Protein AF-A0A841EIT2-F1 (afdb_monomer)

Structure (mmCIF, N/CA/C/O backbone):
data_AF-A0A841EIT2-F1
#
_entry.id   AF-A0A841EIT2-F1
#
loop_
_atom_site.group_PDB
_atom_site.id
_atom_site.type_symbol
_atom_site.label_atom_id
_atom_site.label_alt_id
_atom_site.label_comp_id
_atom_site.label_asym_id
_atom_site.label_entity_id
_atom_site.label_seq_id
_atom_site.pdbx_PDB_ins_code
_atom_site.Cartn_x
_atom_site.Cartn_y
_atom_site.Cartn_z
_atom_site.occupancy
_atom_site.B_iso_or_equiv
_atom_site.auth_seq_id
_atom_site.auth_comp_id
_atom_site.auth_asym_id
_atom_site.auth_atom_id
_atom_site.pdbx_PDB_model_num
ATOM 1 N N . MET A 1 1 ? -93.628 1.807 43.477 1.00 45.00 1 MET A N 1
ATOM 2 C CA . MET A 1 1 ? -92.897 0.731 42.765 1.00 45.00 1 MET A CA 1
ATOM 3 C C . MET A 1 1 ? -91.470 0.674 43.310 1.00 45.00 1 MET A C 1
ATOM 5 O O . MET A 1 1 ? -90.953 1.704 43.714 1.00 45.00 1 MET A O 1
ATOM 9 N N . LYS A 1 2 ? -90.939 -0.543 43.474 1.00 36.62 2 LYS A N 1
ATOM 10 C CA . LYS A 1 2 ? -89.763 -0.961 44.276 1.00 36.62 2 LYS A CA 1
ATOM 11 C C . LYS A 1 2 ? -88.424 -0.472 43.663 1.00 36.62 2 LYS A C 1
ATOM 13 O O . LYS A 1 2 ? -88.361 -0.397 42.447 1.00 36.62 2 LYS A O 1
ATOM 18 N N . ARG A 1 3 ? -87.472 0.033 44.483 1.00 39.75 3 ARG A N 1
ATOM 19 C CA . ARG A 1 3 ? -86.131 -0.533 44.874 1.00 39.75 3 ARG A CA 1
ATOM 20 C C . ARG A 1 3 ? -85.184 -0.858 43.692 1.00 39.75 3 ARG A C 1
ATOM 22 O O . ARG A 1 3 ? -85.678 -1.362 42.705 1.00 39.75 3 ARG A O 1
ATOM 29 N N . LEU A 1 4 ? -83.847 -0.778 43.694 1.00 43.53 4 LEU A N 1
ATOM 30 C CA . LEU A 1 4 ? -82.713 -0.337 44.532 1.00 43.53 4 LEU A CA 1
ATOM 31 C C . LEU A 1 4 ? -81.458 -0.529 43.614 1.00 43.53 4 LEU A C 1
ATOM 33 O O . LEU A 1 4 ? -81.442 -1.488 42.854 1.00 43.53 4 LEU A O 1
ATOM 37 N N . ILE A 1 5 ? -80.456 0.357 43.711 1.00 49.50 5 ILE A N 1
ATOM 38 C CA . ILE A 1 5 ? -78.975 0.174 43.706 1.00 49.50 5 ILE A CA 1
ATOM 39 C C . ILE A 1 5 ? -78.314 -1.022 42.948 1.00 49.50 5 ILE A C 1
ATOM 41 O O . ILE A 1 5 ? -78.642 -2.169 43.227 1.00 49.50 5 ILE A O 1
ATOM 45 N N . LEU A 1 6 ? -77.259 -0.763 42.141 1.00 43.44 6 LEU A N 1
ATOM 46 C CA . LEU A 1 6 ? -75.819 -1.094 42.388 1.00 43.44 6 LEU A CA 1
ATOM 47 C C . LEU A 1 6 ? -74.981 -1.288 41.098 1.00 43.44 6 LEU A C 1
ATOM 49 O O . LEU A 1 6 ? -75.428 -1.841 40.102 1.00 43.44 6 LEU A O 1
ATOM 53 N N . SER A 1 7 ? -73.744 -0.796 41.192 1.00 45.53 7 SER A N 1
ATOM 54 C CA . SER A 1 7 ? -72.603 -0.743 40.271 1.00 45.53 7 SER A CA 1
ATOM 55 C C . SER A 1 7 ? -72.314 -1.953 39.378 1.00 45.53 7 SER A C 1
ATOM 57 O O . SER A 1 7 ? -72.436 -3.095 39.809 1.00 45.53 7 SER A O 1
ATOM 59 N N . SER A 1 8 ? -71.689 -1.688 38.224 1.00 52.59 8 SER A N 1
ATOM 60 C CA . SER A 1 8 ? -70.488 -2.416 37.777 1.00 52.59 8 SER A CA 1
ATOM 61 C C . SER A 1 8 ? -69.673 -1.588 36.781 1.00 52.59 8 SER A C 1
ATOM 63 O O . SER A 1 8 ? -70.159 -1.147 35.745 1.00 52.59 8 SER A O 1
ATOM 65 N N . VAL A 1 9 ? -68.416 -1.370 37.157 1.00 48.62 9 VAL A N 1
ATOM 66 C CA . VAL A 1 9 ? -67.318 -0.851 36.343 1.00 48.62 9 VAL A CA 1
ATOM 67 C C . VAL A 1 9 ? -66.928 -1.914 35.316 1.00 48.62 9 VAL A C 1
ATOM 69 O O . VAL A 1 9 ? -66.753 -3.070 35.694 1.00 48.62 9 VAL A O 1
ATOM 72 N N . PHE A 1 10 ? -66.696 -1.532 34.059 1.00 48.50 10 PHE A N 1
ATOM 73 C CA . PHE A 1 10 ? -65.762 -2.271 33.209 1.00 48.50 10 PHE A CA 1
ATOM 74 C C . PHE A 1 10 ? -64.943 -1.302 32.351 1.00 48.50 10 PHE A C 1
ATOM 76 O O . PHE A 1 10 ? -65.456 -0.635 31.455 1.00 48.50 10 PHE A O 1
ATOM 83 N N . LEU A 1 11 ? -63.657 -1.215 32.700 1.00 50.78 11 LEU A N 1
ATOM 84 C CA . LEU A 1 11 ? -62.564 -0.719 31.872 1.00 50.78 11 LEU A CA 1
ATOM 85 C C . LEU A 1 11 ? -62.593 -1.424 30.511 1.00 50.78 11 LEU A C 1
ATOM 87 O O . LEU A 1 11 ? -62.508 -2.649 30.486 1.00 50.78 11 LEU A O 1
ATOM 91 N N . ILE A 1 12 ? -62.548 -0.678 29.405 1.00 53.94 12 ILE A N 1
ATOM 92 C CA . ILE A 1 12 ? -61.805 -1.132 28.225 1.00 53.94 12 ILE A CA 1
ATOM 93 C C . ILE A 1 12 ? -60.900 0.003 27.755 1.00 53.94 12 ILE A C 1
ATOM 95 O O . ILE A 1 12 ? -61.285 1.156 27.587 1.00 53.94 12 ILE A O 1
ATOM 99 N N . THR A 1 13 ? -59.648 -0.401 27.673 1.00 55.84 13 THR A N 1
ATOM 100 C CA . THR A 1 13 ? -58.387 0.301 27.560 1.00 55.84 13 THR A CA 1
ATOM 101 C C . THR A 1 13 ? -58.117 0.916 26.192 1.00 55.84 13 THR A C 1
ATOM 103 O O . THR A 1 13 ? -58.537 0.398 25.163 1.00 55.84 13 THR A O 1
ATOM 106 N N . LEU A 1 14 ? -57.322 1.988 26.251 1.00 54.03 14 LEU A N 1
ATOM 107 C CA . LEU A 1 14 ? -56.384 2.516 25.259 1.00 54.03 14 LEU A CA 1
ATOM 108 C C . LEU A 1 14 ? -56.249 1.724 23.946 1.00 54.03 14 LEU A C 1
ATOM 110 O O . LEU A 1 14 ? -55.688 0.633 23.914 1.00 54.03 14 LEU A O 1
ATOM 114 N N . GLY A 1 15 ? -56.595 2.396 22.851 1.00 48.25 15 GLY A N 1
ATOM 115 C CA . GLY A 1 15 ? -56.061 2.140 21.518 1.00 48.25 15 GLY A CA 1
ATOM 116 C C . GLY A 1 15 ? -55.403 3.404 20.974 1.00 48.25 15 GLY A C 1
ATOM 117 O O . GLY A 1 15 ? -55.817 3.916 19.940 1.00 48.25 15 GLY A O 1
ATOM 118 N N . VAL A 1 16 ? -54.403 3.948 21.681 1.00 54.53 16 VAL A N 1
ATOM 119 C CA . VAL A 1 16 ? -53.391 4.754 20.988 1.00 54.53 16 VAL A CA 1
ATOM 120 C C . VAL A 1 16 ? -52.739 3.800 20.003 1.00 54.53 16 VAL A C 1
ATOM 122 O O . VAL A 1 16 ? -52.070 2.852 20.410 1.00 54.53 16 VAL A O 1
ATOM 125 N N . LEU A 1 17 ? -53.013 4.004 18.715 1.00 51.12 17 LEU A N 1
ATOM 126 C CA . LEU A 1 17 ? -52.221 3.439 17.636 1.00 51.12 17 LEU A CA 1
ATOM 127 C C . LEU A 1 17 ? -50.775 3.800 17.946 1.00 51.12 17 LEU A C 1
ATOM 129 O O . LEU A 1 17 ? -50.338 4.937 17.766 1.00 51.12 17 LEU A O 1
ATOM 133 N N . ALA A 1 18 ? -50.072 2.819 18.503 1.00 46.03 18 ALA A N 1
ATOM 134 C CA . ALA A 1 18 ? -48.642 2.808 18.584 1.00 46.03 18 ALA A CA 1
ATOM 135 C C . ALA A 1 18 ? -48.163 3.010 17.149 1.00 46.03 18 ALA A C 1
ATOM 137 O O . ALA A 1 18 ? -48.199 2.092 16.331 1.00 46.03 18 ALA A O 1
ATOM 138 N N . CYS A 1 19 ? -47.712 4.225 16.837 1.00 40.69 19 CYS A N 1
ATOM 139 C CA . CYS A 1 19 ? -46.594 4.348 15.930 1.00 40.69 19 CYS A CA 1
ATOM 140 C C . CYS A 1 19 ? -45.531 3.445 16.542 1.00 40.69 19 CYS A C 1
ATOM 142 O O . CYS A 1 19 ? -44.893 3.816 17.529 1.00 40.69 19 CYS A O 1
ATOM 144 N N . SER A 1 20 ? -45.378 2.241 15.995 1.00 48.66 20 SER A N 1
ATOM 145 C CA . SER A 1 20 ? -44.111 1.553 16.082 1.00 48.66 20 SER A CA 1
ATOM 146 C C . SER A 1 20 ? -43.117 2.550 15.504 1.00 48.66 20 SER A C 1
ATOM 148 O O . SER A 1 20 ? -42.995 2.701 14.286 1.00 48.66 20 SER A O 1
ATOM 150 N N . ARG A 1 21 ? -42.448 3.301 16.384 1.00 44.91 21 ARG A N 1
ATOM 151 C CA . ARG A 1 21 ? -41.095 3.735 16.102 1.00 44.91 21 ARG A CA 1
ATOM 152 C C . ARG A 1 21 ? -40.362 2.428 15.871 1.00 44.91 21 ARG A C 1
ATOM 154 O O . ARG A 1 21 ? -39.890 1.795 16.805 1.00 44.91 21 ARG A O 1
ATOM 161 N N . ASN A 1 22 ? -40.339 2.001 14.614 1.00 42.19 22 ASN A N 1
ATOM 162 C CA . ASN A 1 22 ? -39.180 1.308 14.118 1.00 42.19 22 ASN A CA 1
ATOM 163 C C . ASN A 1 22 ? -38.074 2.335 14.319 1.00 42.19 22 ASN A C 1
ATOM 165 O O . ASN A 1 22 ? -37.906 3.254 13.516 1.00 42.19 22 ASN A O 1
ATOM 169 N N . GLU A 1 23 ? -37.428 2.260 15.480 1.00 49.12 23 GLU A N 1
ATOM 170 C CA . GLU A 1 23 ? -36.076 2.744 15.633 1.00 49.12 23 GLU A CA 1
ATOM 171 C C . GLU A 1 23 ? -35.293 1.990 14.571 1.00 49.12 23 GLU A C 1
ATOM 173 O O . GLU A 1 23 ? -34.904 0.835 14.718 1.00 49.12 23 GLU A O 1
ATOM 178 N N . VAL A 1 24 ? -35.181 2.636 13.414 1.00 44.50 24 VAL A N 1
ATOM 179 C CA . VAL A 1 24 ? -34.148 2.345 12.443 1.00 44.50 24 VAL A CA 1
ATOM 180 C C . VAL A 1 24 ? -32.861 2.729 13.156 1.00 44.50 24 VAL A C 1
ATOM 182 O O . VAL A 1 24 ? -32.382 3.859 13.066 1.00 44.50 24 VAL A O 1
ATOM 185 N N . GLU A 1 25 ? -32.355 1.795 13.955 1.00 46.09 25 GLU A N 1
ATOM 186 C CA . GLU A 1 25 ? -31.013 1.862 14.488 1.00 46.09 25 GLU A CA 1
ATOM 187 C C . GLU A 1 25 ? -30.036 1.797 13.309 1.00 46.09 25 GLU A C 1
ATOM 189 O O . GLU A 1 25 ? -29.833 0.776 12.657 1.00 46.09 25 GLU A O 1
ATOM 194 N N . VAL A 1 26 ? -29.432 2.963 13.077 1.00 46.47 26 VAL A N 1
ATOM 195 C CA . V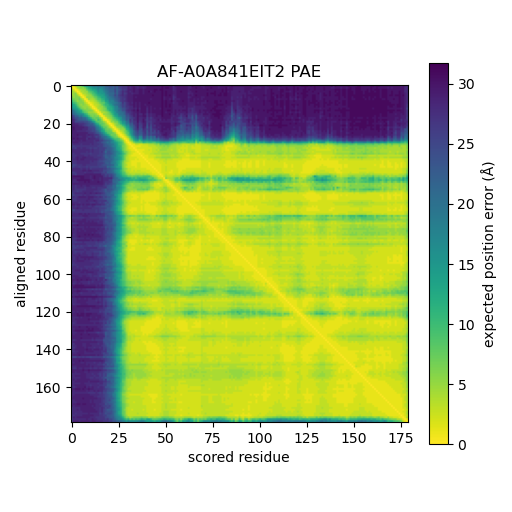AL A 1 26 ? -28.071 3.162 12.575 1.00 46.47 26 VAL A CA 1
ATOM 196 C C . VAL A 1 26 ? -27.826 2.811 11.102 1.00 46.47 26 VAL A C 1
ATOM 198 O O . VAL A 1 26 ? -27.003 1.974 10.745 1.00 46.47 26 VAL A O 1
ATOM 201 N N . LEU A 1 27 ? -28.412 3.619 10.219 1.00 43.81 27 LEU A N 1
ATOM 202 C CA . LEU A 1 27 ? -27.765 4.020 8.964 1.00 43.81 27 LEU A CA 1
ATOM 203 C C . LEU A 1 27 ? -27.274 5.464 9.106 1.00 43.81 27 LEU A C 1
ATOM 205 O O . LEU A 1 27 ? -27.852 6.367 8.521 1.00 43.81 27 LEU A O 1
ATOM 209 N N . ASN A 1 28 ? -26.268 5.700 9.953 1.00 51.19 28 ASN A N 1
ATOM 210 C CA . ASN A 1 28 ? -25.484 6.943 9.962 1.00 51.19 28 ASN A CA 1
ATOM 211 C C . ASN A 1 28 ? -24.244 6.781 10.845 1.00 51.19 28 ASN A C 1
ATOM 213 O O . ASN A 1 28 ? -24.233 7.151 12.014 1.00 51.19 28 ASN A O 1
ATOM 217 N N . SER A 1 29 ? -23.197 6.194 10.273 1.00 46.75 29 SER A N 1
ATOM 218 C CA . SER A 1 29 ? -21.814 6.347 10.723 1.00 46.75 29 SER A CA 1
ATOM 219 C C . SER A 1 29 ? -20.941 5.650 9.689 1.00 46.75 29 SER A C 1
ATOM 221 O O . SER A 1 29 ? -20.732 4.438 9.739 1.00 46.75 29 SER A O 1
ATOM 223 N N . SER A 1 30 ? -20.446 6.398 8.704 1.00 64.94 30 SER A N 1
ATOM 224 C CA . SER A 1 30 ? -19.230 5.995 8.005 1.00 64.94 30 SER A CA 1
ATOM 225 C C . SER A 1 30 ? -18.166 5.899 9.096 1.00 64.94 30 SER A C 1
ATOM 227 O O . SER A 1 30 ? -17.665 6.928 9.542 1.00 64.94 30 SER A O 1
ATOM 229 N N . GLN A 1 31 ? -17.937 4.693 9.627 1.00 84.62 31 GLN A N 1
ATOM 230 C CA . GLN A 1 31 ? -17.113 4.481 10.815 1.00 84.62 31 GLN A CA 1
ATOM 231 C C . GLN A 1 31 ? -15.736 5.092 10.550 1.00 84.62 31 GLN A C 1
ATOM 233 O O . GLN A 1 31 ? -14.956 4.565 9.751 1.00 84.62 31 GLN A O 1
ATOM 238 N N . LYS A 1 32 ? -15.491 6.261 11.148 1.00 89.75 32 LYS A N 1
ATOM 239 C CA . LYS A 1 32 ? -14.250 7.005 10.971 1.00 89.75 32 LYS A CA 1
ATOM 240 C C . LYS A 1 32 ? -13.161 6.315 11.778 1.00 89.75 32 LYS A C 1
ATOM 242 O O . LYS A 1 32 ? -13.405 5.866 12.896 1.00 89.75 32 LYS A O 1
ATOM 247 N N . VAL A 1 33 ? -11.965 6.252 11.215 1.00 93.62 33 VAL A N 1
ATOM 248 C CA . VAL A 1 33 ? -10.789 5.673 11.859 1.00 93.62 33 VAL A CA 1
ATOM 249 C C . VAL A 1 33 ? -9.604 6.631 11.749 1.00 93.62 33 VAL A C 1
ATOM 251 O O . VAL A 1 33 ? -9.504 7.413 10.798 1.00 93.62 33 VAL A O 1
ATOM 254 N N . SER A 1 34 ? -8.711 6.569 12.732 1.00 93.06 34 SER A N 1
ATOM 255 C CA . SER A 1 34 ? -7.393 7.201 12.703 1.00 93.06 34 SER A CA 1
ATOM 256 C C . SER A 1 34 ? -6.337 6.124 12.917 1.00 93.06 34 SER A C 1
ATOM 258 O O . SER A 1 34 ? -6.502 5.267 13.783 1.00 93.06 34 SER A O 1
ATOM 260 N N . ALA A 1 35 ? -5.241 6.168 12.160 1.00 93.31 35 ALA A N 1
ATOM 261 C CA . ALA A 1 35 ? -4.129 5.239 12.358 1.00 93.31 35 ALA A CA 1
ATOM 262 C C . ALA A 1 35 ? -3.462 5.376 13.744 1.00 93.31 35 ALA A C 1
ATOM 264 O O . ALA A 1 35 ? -2.795 4.445 14.186 1.00 93.31 35 ALA A O 1
ATOM 265 N N . GLU A 1 36 ? -3.658 6.494 14.453 1.00 92.00 36 GLU A N 1
ATOM 266 C CA . GLU A 1 36 ? -3.105 6.709 15.803 1.00 92.00 36 GLU A CA 1
ATOM 267 C C . GLU A 1 36 ? -3.717 5.768 16.843 1.00 92.00 36 GLU A C 1
ATOM 269 O O . GLU A 1 36 ? -3.077 5.432 17.836 1.00 92.00 36 GLU A O 1
ATOM 274 N N . THR A 1 37 ? -4.954 5.322 16.616 1.00 93.81 37 THR A N 1
ATOM 275 C CA . THR A 1 37 ? -5.693 4.472 17.556 1.00 93.81 37 THR A CA 1
ATOM 276 C C . THR A 1 37 ? -5.515 2.982 17.267 1.00 93.81 37 THR A C 1
ATOM 278 O O . THR A 1 37 ? -6.214 2.162 17.857 1.00 93.81 37 THR A O 1
ATOM 281 N N . LEU A 1 38 ? -4.646 2.616 16.319 1.00 96.06 38 LEU A N 1
ATOM 282 C CA . LEU A 1 38 ? -4.494 1.250 15.824 1.00 96.06 38 LEU A CA 1
ATOM 283 C C . LEU A 1 38 ? -3.085 0.711 16.079 1.00 96.06 38 LEU A C 1
ATOM 285 O O . LEU A 1 38 ? -2.078 1.378 15.850 1.00 96.06 38 LEU A O 1
ATOM 289 N N . GLU A 1 39 ? 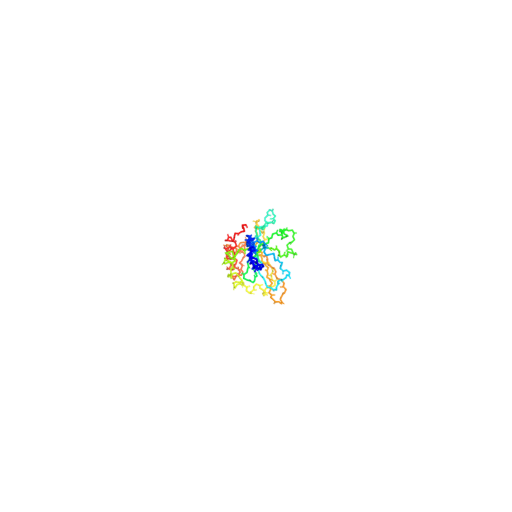-3.017 -0.552 16.494 1.00 96.19 39 GLU A N 1
ATOM 290 C CA . GLU A 1 39 ? -1.746 -1.240 16.746 1.00 96.19 39 GLU A CA 1
ATOM 291 C C . GLU A 1 39 ? -1.242 -2.057 15.553 1.00 96.19 39 GLU A C 1
ATOM 293 O O . GLU A 1 39 ? -0.072 -2.426 15.539 1.00 96.19 39 GLU A O 1
ATOM 298 N N . ASP A 1 40 ? -2.094 -2.347 14.568 1.00 97.00 40 ASP A N 1
ATOM 299 C CA . ASP A 1 40 ? -1.739 -3.111 13.371 1.00 97.00 40 ASP A CA 1
ATOM 300 C C . ASP A 1 40 ? -2.532 -2.611 12.162 1.00 97.00 40 ASP A C 1
ATOM 302 O O . ASP A 1 40 ? -3.759 -2.570 12.210 1.00 97.00 40 ASP A O 1
ATOM 306 N N . TYR A 1 41 ? -1.860 -2.216 11.085 1.00 97.75 41 TYR A N 1
ATOM 307 C CA . TYR A 1 41 ? -2.523 -1.826 9.838 1.00 97.75 41 TYR A CA 1
ATOM 308 C C . TYR A 1 41 ? -1.556 -1.830 8.657 1.00 97.75 41 TYR A C 1
ATOM 310 O O . TYR A 1 41 ? -0.335 -1.789 8.834 1.00 97.75 41 TYR A O 1
ATOM 318 N N . LEU A 1 42 ? -2.103 -1.858 7.445 1.00 97.81 42 LEU A N 1
ATOM 319 C CA . LEU A 1 42 ? -1.371 -1.613 6.205 1.00 97.81 42 LEU A CA 1
ATOM 320 C C . LEU A 1 42 ? -2.077 -0.517 5.415 1.00 97.81 42 LEU A C 1
ATOM 322 O O . LEU A 1 42 ? -3.237 -0.673 5.045 1.00 97.81 42 LEU A O 1
ATOM 326 N N . VAL A 1 43 ? -1.364 0.565 5.140 1.00 97.62 43 VAL A N 1
ATOM 327 C CA . VAL A 1 43 ? -1.771 1.635 4.236 1.00 97.62 43 VAL A CA 1
ATOM 328 C C . VAL A 1 43 ? -1.092 1.432 2.888 1.00 97.62 43 VAL A C 1
ATOM 330 O O . VAL A 1 43 ? 0.098 1.115 2.836 1.00 97.62 43 VAL A O 1
ATOM 333 N N . PHE A 1 44 ? -1.835 1.637 1.803 1.00 97.69 44 PHE A N 1
ATOM 334 C CA . PHE A 1 44 ? -1.301 1.587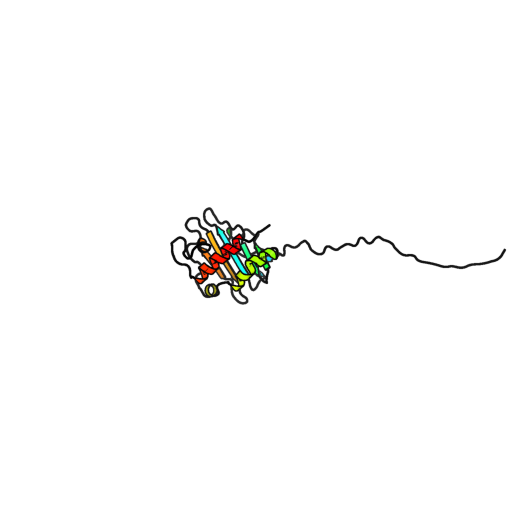 0.448 1.00 97.69 44 PHE A CA 1
ATOM 335 C C . PHE A 1 44 ? -1.990 2.579 -0.492 1.00 97.69 44 PHE A C 1
ATOM 337 O O . PHE A 1 44 ? -3.176 2.889 -0.346 1.00 97.69 44 PHE A O 1
ATOM 344 N N . SE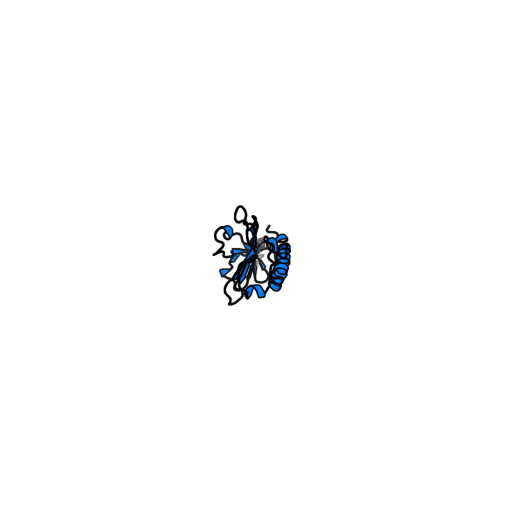R A 1 45 ? -1.241 3.078 -1.475 1.00 96.06 45 SER A N 1
ATOM 345 C CA . SER A 1 45 ? -1.762 3.966 -2.513 1.00 96.06 45 SER A CA 1
ATOM 346 C C . SER A 1 45 ? -0.875 4.001 -3.752 1.00 96.06 45 SER A C 1
ATOM 348 O O . SER A 1 45 ? 0.339 3.847 -3.642 1.00 96.06 45 SER A O 1
ATOM 350 N N . HIS A 1 46 ? -1.473 4.282 -4.909 1.00 95.25 46 HIS A N 1
ATOM 351 C CA . HIS A 1 46 ? -0.756 4.870 -6.034 1.00 95.25 46 HIS A CA 1
ATOM 352 C C . HIS A 1 46 ? -0.850 6.400 -5.949 1.00 95.25 46 HIS A C 1
ATOM 354 O O . HIS A 1 46 ? -1.945 6.971 -5.946 1.00 95.25 46 HIS A O 1
ATOM 360 N N . VAL A 1 47 ? 0.304 7.060 -5.896 1.00 94.19 47 VAL A N 1
ATOM 361 C CA . VAL A 1 47 ? 0.419 8.519 -5.847 1.00 94.19 47 VAL A CA 1
ATOM 362 C C . VAL A 1 47 ? 1.185 9.000 -7.071 1.00 94.19 47 VAL A C 1
ATOM 364 O O . VAL A 1 47 ? 2.374 8.738 -7.181 1.00 94.19 47 VAL A O 1
ATOM 367 N N . GLY A 1 48 ? 0.532 9.731 -7.970 1.00 91.88 48 GLY A N 1
ATOM 368 C CA . GLY A 1 48 ? 1.202 10.418 -9.076 1.00 91.88 48 GLY A CA 1
ATOM 369 C C . GLY A 1 48 ? 1.990 11.627 -8.573 1.00 91.88 48 GLY A C 1
ATOM 370 O O . GLY A 1 48 ? 1.496 12.346 -7.700 1.00 91.88 48 GLY A O 1
ATOM 371 N N . LEU A 1 49 ? 3.194 11.854 -9.107 1.00 86.25 49 LEU A N 1
ATOM 372 C CA . LEU A 1 49 ? 4.087 12.929 -8.659 1.00 86.25 49 LEU A CA 1
ATOM 373 C C . LEU A 1 49 ? 4.521 13.912 -9.756 1.00 86.25 49 LEU A C 1
ATOM 375 O O . LEU A 1 49 ? 5.066 14.945 -9.386 1.00 86.25 49 LEU A O 1
ATOM 379 N N . GLY A 1 50 ? 4.252 13.654 -11.044 1.00 81.06 50 GLY A N 1
ATOM 380 C CA . GLY A 1 50 ? 4.678 14.505 -12.172 1.00 81.06 50 GLY A CA 1
ATOM 381 C C . GLY A 1 50 ? 4.352 16.003 -12.029 1.00 81.06 50 GLY A C 1
ATOM 382 O O . GLY A 1 50 ? 5.124 16.772 -11.466 1.00 81.06 50 GLY A O 1
ATOM 383 N N . TRP A 1 51 ? 3.188 16.462 -12.504 1.00 77.44 51 TRP A N 1
ATOM 384 C CA . TRP A 1 51 ? 2.772 17.879 -12.386 1.00 77.44 51 TRP A CA 1
ATOM 385 C C . TRP A 1 51 ? 2.216 18.234 -10.992 1.00 77.44 51 TRP A C 1
ATOM 387 O O . TRP A 1 51 ? 1.244 18.982 -10.855 1.00 77.44 51 TRP A O 1
ATOM 397 N N . GLY A 1 52 ? 2.806 17.653 -9.948 1.00 83.19 52 GLY A N 1
ATOM 398 C CA . GLY A 1 52 ? 2.368 17.752 -8.562 1.00 83.19 52 GLY A CA 1
ATOM 399 C C . GLY A 1 52 ? 1.819 16.439 -8.009 1.00 83.19 52 GLY A C 1
ATOM 400 O O . GLY A 1 52 ? 1.552 15.481 -8.734 1.00 83.19 52 GLY A O 1
ATOM 401 N N . CYS A 1 53 ? 1.634 16.411 -6.691 1.00 87.25 53 CYS A N 1
ATOM 402 C CA . CYS A 1 53 ? 1.165 15.225 -5.988 1.00 87.25 53 CYS A CA 1
ATOM 403 C C . CYS A 1 53 ? -0.340 15.006 -6.194 1.00 87.25 53 CYS A C 1
ATOM 405 O O . CYS A 1 53 ? -1.158 15.889 -5.917 1.00 87.25 53 CYS A O 1
ATOM 407 N N . ARG A 1 54 ? -0.706 13.809 -6.662 1.00 88.25 54 ARG A N 1
ATOM 408 C CA . ARG A 1 54 ? -2.090 13.367 -6.862 1.00 88.25 54 ARG A CA 1
ATOM 409 C C . ARG A 1 54 ? -2.262 11.939 -6.365 1.00 88.25 54 ARG A C 1
ATOM 411 O O . ARG A 1 54 ? -1.724 11.008 -6.952 1.00 88.25 54 ARG A O 1
ATOM 418 N N . ALA A 1 55 ? -3.064 11.758 -5.325 1.00 86.06 55 ALA A N 1
ATOM 419 C CA . ALA A 1 55 ? -3.488 10.444 -4.860 1.00 86.06 55 ALA A CA 1
ATOM 420 C C . ALA A 1 55 ? -5.005 10.336 -5.040 1.00 86.06 55 ALA A C 1
ATOM 422 O O . ALA A 1 55 ? -5.746 11.018 -4.338 1.00 86.06 55 ALA A O 1
ATOM 423 N N . SER A 1 56 ? -5.470 9.508 -5.981 1.00 82.56 56 SER A N 1
ATOM 424 C CA . SER A 1 56 ? -6.914 9.341 -6.224 1.00 82.56 56 SER A CA 1
ATOM 425 C C . SER A 1 56 ? -7.635 8.776 -5.000 1.00 82.56 56 SER A C 1
ATOM 427 O O . SER A 1 56 ? -8.765 9.154 -4.712 1.00 82.56 56 SER A O 1
ATOM 429 N N . ALA A 1 57 ? -6.966 7.878 -4.278 1.00 91.00 57 ALA A N 1
ATOM 430 C CA . ALA A 1 57 ? -7.385 7.373 -2.981 1.00 91.00 57 ALA A CA 1
ATOM 431 C C . ALA A 1 57 ? -6.181 6.763 -2.260 1.00 91.00 57 ALA A C 1
ATOM 433 O O . ALA A 1 57 ? -5.336 6.134 -2.902 1.00 91.00 57 ALA A O 1
ATOM 434 N N . ILE A 1 58 ? -6.128 6.913 -0.936 1.00 96.31 58 ILE A N 1
ATOM 435 C CA . ILE A 1 58 ? -5.219 6.171 -0.058 1.00 96.31 58 ILE A CA 1
ATOM 436 C C . ILE A 1 58 ? -6.073 5.227 0.778 1.00 96.31 58 ILE A C 1
ATOM 438 O O . ILE A 1 58 ? -7.091 5.646 1.331 1.00 96.31 58 ILE A O 1
ATOM 442 N N . TYR A 1 59 ? -5.674 3.962 0.861 1.00 97.81 59 TYR A N 1
ATOM 443 C CA . TYR A 1 59 ? -6.444 2.933 1.547 1.00 97.81 59 TYR A CA 1
ATOM 444 C C . TYR A 1 59 ? -5.707 2.390 2.757 1.00 97.81 59 TYR A C 1
ATOM 446 O O . TYR A 1 59 ? -4.483 2.306 2.741 1.00 97.81 59 TYR A O 1
ATOM 454 N N . MET A 1 60 ? -6.456 1.960 3.771 1.00 98.00 60 MET A N 1
ATOM 455 C CA . MET A 1 60 ? -5.926 1.247 4.931 1.00 98.00 60 MET A CA 1
ATOM 456 C C . MET A 1 60 ? -6.691 -0.052 5.161 1.00 98.00 60 MET A C 1
ATOM 458 O O . MET A 1 60 ? -7.921 -0.060 5.133 1.00 98.00 60 MET A O 1
ATOM 462 N N . ILE A 1 61 ? -5.969 -1.135 5.442 1.00 98.19 61 ILE A N 1
ATOM 463 C CA . ILE A 1 61 ? -6.523 -2.399 5.925 1.00 98.19 61 ILE A CA 1
ATOM 464 C C . ILE A 1 61 ? -6.209 -2.523 7.412 1.00 98.19 61 ILE A C 1
ATOM 466 O O . ILE A 1 61 ? -5.051 -2.421 7.820 1.00 98.19 61 ILE A O 1
ATOM 470 N N . ASN A 1 62 ? -7.239 -2.767 8.213 1.00 97.56 62 ASN A N 1
ATOM 471 C CA . ASN A 1 62 ? -7.120 -3.083 9.632 1.00 97.56 62 ASN A CA 1
ATOM 472 C C . ASN A 1 62 ? -8.313 -3.947 10.057 1.00 97.56 62 ASN A C 1
ATOM 474 O O . ASN A 1 62 ? -9.442 -3.662 9.662 1.00 97.56 62 ASN A O 1
ATOM 478 N N . ASP A 1 63 ? -8.054 -4.986 10.856 1.00 95.50 63 ASP A N 1
ATOM 479 C CA . ASP A 1 63 ? -9.082 -5.804 11.519 1.00 95.50 63 ASP A CA 1
ATOM 480 C C . ASP A 1 63 ? -10.238 -6.240 10.591 1.00 95.50 63 ASP A C 1
ATOM 482 O O . ASP A 1 63 ? -11.422 -5.990 10.845 1.00 95.50 63 ASP A O 1
ATOM 486 N N . GLY A 1 64 ? -9.879 -6.824 9.443 1.00 96.25 64 GLY A N 1
ATOM 487 C CA . GLY A 1 64 ? -10.846 -7.325 8.463 1.00 96.25 64 GLY A CA 1
ATOM 488 C C . GLY A 1 64 ? -11.681 -6.243 7.771 1.00 96.25 64 GLY A C 1
ATOM 489 O O . GLY A 1 64 ? -12.774 -6.525 7.292 1.00 96.25 64 GLY A O 1
ATOM 490 N N . LYS A 1 65 ? -11.220 -4.989 7.768 1.00 97.50 65 LYS A N 1
ATOM 491 C CA . LYS A 1 65 ? -11.933 -3.841 7.198 1.00 97.50 65 LYS A CA 1
ATOM 492 C C . LYS A 1 65 ? -11.008 -3.056 6.275 1.00 97.50 65 LYS A C 1
ATOM 494 O O . LYS A 1 65 ? -9.795 -3.018 6.478 1.00 97.50 65 LYS A O 1
ATOM 499 N N . LEU A 1 66 ? -11.606 -2.415 5.275 1.00 97.81 66 LEU A N 1
ATOM 500 C CA . LEU A 1 66 ? -10.944 -1.486 4.366 1.00 97.81 66 LEU A CA 1
ATOM 501 C C . LEU A 1 66 ? -11.467 -0.074 4.628 1.00 97.81 66 LEU A C 1
ATOM 503 O O . LEU A 1 66 ? -12.671 0.121 4.789 1.00 97.81 66 LEU A O 1
ATOM 507 N N . TYR A 1 67 ? -10.568 0.899 4.644 1.00 97.00 67 TYR A N 1
ATOM 508 C CA . TYR A 1 67 ? -10.878 2.309 4.850 1.00 97.00 67 TYR A CA 1
ATOM 509 C C . TYR A 1 67 ? -10.294 3.142 3.711 1.00 97.00 67 TYR A C 1
ATOM 511 O O . TYR A 1 67 ? -9.240 2.787 3.185 1.00 97.00 67 TYR A O 1
ATOM 519 N N . ALA A 1 68 ? -10.945 4.252 3.366 1.00 96.50 68 ALA A N 1
ATOM 520 C CA . ALA A 1 68 ? -10.440 5.242 2.415 1.00 96.50 68 ALA A CA 1
ATOM 521 C C . ALA A 1 68 ? -10.151 6.568 3.126 1.00 96.50 68 ALA A C 1
ATOM 523 O O . ALA A 1 68 ? -10.990 7.065 3.883 1.00 96.50 68 ALA A O 1
ATOM 524 N N . ASP A 1 69 ? -8.967 7.127 2.891 1.00 94.88 69 ASP A N 1
ATOM 525 C CA . ASP A 1 69 ? -8.564 8.439 3.396 1.00 94.88 69 ASP A CA 1
ATOM 526 C C . ASP A 1 69 ? -9.317 9.560 2.662 1.00 94.88 69 ASP A C 1
ATOM 528 O O . ASP A 1 69 ? -9.478 9.516 1.441 1.00 94.88 69 ASP A O 1
ATOM 532 N N . THR A 1 70 ? -9.761 10.581 3.398 1.00 81.31 70 THR A N 1
ATOM 533 C CA . THR A 1 70 ? -10.458 11.765 2.848 1.00 81.31 70 THR A CA 1
ATOM 534 C C . THR A 1 70 ? -9.797 13.085 3.227 1.00 81.31 70 THR A C 1
ATOM 536 O O . THR A 1 70 ? -10.354 14.157 2.998 1.00 81.31 70 THR A O 1
ATOM 539 N N . SER A 1 71 ? -8.640 13.032 3.878 1.00 84.69 71 SER A N 1
ATOM 540 C CA . SER A 1 71 ? -7.986 14.192 4.475 1.00 84.69 71 SER A CA 1
ATOM 541 C C . SER A 1 71 ? -7.309 15.092 3.438 1.00 84.69 71 SER A C 1
ATOM 543 O O . SER A 1 71 ? -7.148 16.292 3.666 1.00 84.69 71 SER A O 1
ATOM 545 N N . ASN A 1 72 ? -6.905 14.524 2.294 1.00 83.12 72 ASN A N 1
ATOM 546 C CA . ASN A 1 72 ? -6.036 15.168 1.303 1.00 83.12 72 ASN A CA 1
ATOM 547 C C . ASN A 1 72 ? -4.729 15.724 1.914 1.00 83.12 72 ASN A C 1
ATOM 549 O O . ASN A 1 72 ? -4.132 16.652 1.362 1.00 83.12 72 ASN A O 1
ATOM 553 N N . ILE A 1 73 ? -4.295 15.195 3.066 1.00 89.88 73 ILE A N 1
ATOM 554 C CA . ILE A 1 73 ? -3.113 15.681 3.795 1.00 89.88 73 ILE A CA 1
ATOM 555 C C . ILE A 1 73 ? -1.828 15.117 3.199 1.00 89.88 73 ILE A C 1
ATOM 557 O O . ILE A 1 73 ? -0.833 15.828 3.182 1.00 89.88 73 ILE A O 1
ATOM 561 N N . PHE A 1 74 ? -1.853 13.904 2.636 1.00 92.88 74 PHE A N 1
ATOM 562 C CA . PHE A 1 74 ? -0.654 13.256 2.092 1.00 92.88 74 PHE A CA 1
ATOM 563 C C . PHE A 1 74 ? 0.147 14.172 1.161 1.00 92.88 74 PHE A C 1
ATOM 565 O O . PHE A 1 74 ? 1.341 14.363 1.339 1.00 92.88 74 PHE A O 1
ATOM 572 N N . CYS A 1 75 ? -0.519 14.798 0.190 1.00 90.69 75 CYS A N 1
ATOM 573 C CA . CYS A 1 75 ? 0.147 15.671 -0.774 1.00 90.69 75 CYS A CA 1
ATOM 574 C C . CYS A 1 75 ? 0.566 17.039 -0.213 1.00 90.69 75 CYS A C 1
ATOM 576 O O . CYS A 1 75 ? 1.250 17.784 -0.909 1.00 90.69 75 CYS A O 1
ATOM 578 N N . LYS A 1 76 ? 0.158 17.372 1.016 1.00 91.25 76 LYS A N 1
ATOM 579 C CA . LYS A 1 76 ? 0.555 18.589 1.736 1.00 91.25 76 LYS A CA 1
ATOM 580 C C . LYS A 1 76 ? 1.719 18.321 2.685 1.00 91.25 76 LYS A C 1
ATOM 582 O O . LYS A 1 76 ? 2.600 19.161 2.800 1.00 91.25 76 LYS A O 1
ATOM 587 N N . ASP A 1 77 ? 1.711 17.160 3.335 1.00 90.50 77 ASP A N 1
ATOM 588 C CA . ASP A 1 77 ? 2.727 16.729 4.287 1.00 90.50 77 ASP A CA 1
ATOM 589 C C . ASP A 1 77 ? 2.913 15.208 4.200 1.00 90.50 77 ASP A C 1
ATOM 591 O O . ASP A 1 77 ? 2.229 14.424 4.861 1.00 90.50 77 ASP A O 1
ATOM 595 N N . GLN A 1 78 ? 3.826 14.780 3.325 1.00 87.62 78 GLN A N 1
ATOM 596 C CA . GLN A 1 78 ? 4.116 13.358 3.128 1.00 87.62 78 GLN A CA 1
ATOM 597 C C . GLN A 1 78 ? 4.921 12.758 4.283 1.00 87.62 78 GLN A C 1
ATOM 599 O O . GLN A 1 78 ? 4.915 11.541 4.460 1.00 87.62 78 GLN A O 1
ATOM 604 N N . GLU A 1 79 ? 5.684 13.579 5.006 1.00 85.69 79 GLU A N 1
ATOM 605 C CA . GLU A 1 79 ? 6.603 13.109 6.045 1.00 85.69 79 GLU A CA 1
ATOM 606 C C . GLU A 1 79 ? 5.863 12.832 7.350 1.00 85.69 79 GLU A C 1
ATOM 608 O O . GLU A 1 79 ? 6.159 11.842 8.017 1.00 85.69 79 GLU A O 1
ATOM 613 N N . GLN A 1 80 ? 4.857 13.652 7.665 1.00 88.94 80 GLN A N 1
ATOM 614 C CA . GLN A 1 80 ? 4.009 13.499 8.849 1.00 88.94 80 GLN A CA 1
ATOM 615 C C . GLN A 1 80 ? 2.632 12.918 8.516 1.00 88.94 80 GLN A C 1
ATOM 617 O O . GLN A 1 80 ? 1.695 13.029 9.306 1.00 88.94 80 GLN A O 1
ATOM 622 N N . TYR A 1 81 ? 2.482 12.302 7.341 1.00 92.94 81 TYR A N 1
ATOM 623 C CA . TYR A 1 81 ? 1.203 11.748 6.922 1.00 92.94 81 TYR A CA 1
ATOM 624 C C . TYR A 1 81 ? 0.672 10.712 7.927 1.00 92.94 81 TYR A C 1
ATOM 626 O O . TYR A 1 81 ? 1.275 9.657 8.158 1.00 92.94 81 TYR A O 1
ATOM 634 N N . GLN A 1 82 ? -0.519 11.005 8.449 1.00 92.94 82 GLN A N 1
ATOM 635 C CA . GLN A 1 82 ? -1.292 10.163 9.350 1.00 92.94 82 GLN A CA 1
ATOM 636 C C . GLN A 1 82 ? -2.614 9.800 8.669 1.00 92.94 82 GLN A C 1
ATOM 638 O O . GLN A 1 82 ? -3.412 10.681 8.342 1.00 92.94 82 GLN A O 1
ATOM 643 N N . PHE A 1 83 ? -2.869 8.504 8.475 1.00 95.69 83 PHE A N 1
ATOM 644 C CA . PHE A 1 83 ? -4.115 8.057 7.855 1.00 95.69 83 PHE A CA 1
ATOM 645 C C . PHE A 1 83 ? -5.326 8.443 8.712 1.00 95.69 83 PHE A C 1
ATOM 647 O O . PHE A 1 83 ? -5.409 8.083 9.893 1.00 95.69 83 PHE A O 1
ATOM 654 N N . SER A 1 84 ? -6.308 9.097 8.090 1.00 94.56 84 SER A N 1
ATOM 655 C CA . SER A 1 84 ? -7.642 9.262 8.663 1.00 94.56 84 SER A CA 1
ATOM 656 C C . SER A 1 84 ? -8.702 9.146 7.580 1.00 94.56 84 SER A C 1
ATOM 658 O O . SER A 1 84 ? -8.692 9.863 6.579 1.00 94.56 84 SER A O 1
ATOM 660 N N . GLY A 1 85 ? -9.643 8.235 7.796 1.00 94.12 85 GLY A N 1
ATOM 661 C CA . GLY A 1 85 ? -10.566 7.840 6.749 1.00 94.12 85 GLY A CA 1
ATOM 662 C C . GLY A 1 85 ? -11.848 7.232 7.274 1.00 94.12 85 GLY A C 1
ATOM 663 O O . GLY A 1 85 ? -12.067 7.136 8.483 1.00 94.12 85 GLY A O 1
ATOM 664 N N . PHE A 1 86 ? -12.695 6.812 6.346 1.00 94.62 86 PHE A N 1
ATOM 665 C CA . PHE A 1 86 ? -13.960 6.153 6.637 1.00 94.62 86 PHE A CA 1
ATOM 666 C C . PHE A 1 86 ? -13.955 4.719 6.122 1.00 94.62 86 PHE A C 1
ATOM 668 O O . PHE A 1 86 ? -13.289 4.392 5.138 1.00 94.62 86 PHE A O 1
ATOM 675 N N . LYS A 1 87 ? -14.701 3.854 6.806 1.00 96.00 87 LYS A N 1
ATOM 676 C CA . LYS A 1 87 ? -14.853 2.453 6.420 1.00 96.00 87 LYS A CA 1
ATOM 677 C C . LYS A 1 87 ? -15.582 2.328 5.076 1.00 96.00 87 LYS A C 1
ATOM 679 O O . LYS A 1 87 ? -16.663 2.887 4.905 1.00 96.00 87 LYS A O 1
ATOM 684 N N . LEU A 1 88 ? -15.015 1.543 4.163 1.00 95.81 88 LEU A N 1
ATOM 685 C CA . LEU A 1 88 ? -15.650 1.128 2.914 1.00 95.81 88 LEU A CA 1
ATOM 686 C C . LEU A 1 88 ? -16.551 -0.108 3.118 1.00 95.81 88 LEU A C 1
ATOM 688 O O . LEU A 1 88 ? -16.383 -0.846 4.095 1.00 95.81 88 LEU A O 1
ATOM 692 N N . PRO A 1 89 ? -17.502 -0.370 2.199 1.00 95.69 89 PRO A N 1
ATOM 693 C CA . PRO A 1 89 ? -18.321 -1.579 2.234 1.00 95.69 89 PRO A CA 1
ATOM 694 C C . PRO A 1 89 ? -17.486 -2.866 2.250 1.00 95.69 89 PRO A C 1
ATOM 696 O O . PRO A 1 89 ? -16.413 -2.928 1.648 1.00 95.69 89 PRO A O 1
ATOM 699 N N . ASP A 1 90 ? -18.010 -3.930 2.868 1.00 96.19 90 ASP A N 1
ATOM 700 C CA . ASP A 1 90 ? -17.315 -5.228 2.946 1.00 96.19 90 ASP A CA 1
ATOM 701 C C . ASP A 1 90 ? -16.953 -5.789 1.561 1.00 96.19 90 ASP A C 1
ATOM 703 O O . ASP A 1 90 ? -15.884 -6.365 1.379 1.00 96.19 90 ASP A O 1
ATOM 707 N N . SER A 1 91 ? -17.779 -5.525 0.544 1.00 96.69 91 SER A N 1
ATOM 708 C CA . SER A 1 91 ? -17.498 -5.911 -0.843 1.00 96.69 91 SER A CA 1
ATOM 709 C C . SER A 1 91 ? -16.176 -5.354 -1.380 1.00 96.69 91 SER A C 1
ATOM 711 O O . SER A 1 91 ? -15.557 -5.979 -2.237 1.00 96.69 91 SER A O 1
ATOM 713 N N . GLU A 1 92 ? -15.733 -4.191 -0.894 1.00 97.12 92 GLU A N 1
ATOM 714 C CA . GLU A 1 92 ? -14.428 -3.622 -1.239 1.00 97.12 92 GLU A CA 1
ATOM 715 C C . GLU A 1 92 ? -13.307 -4.279 -0.424 1.00 97.12 92 GLU A C 1
ATOM 717 O O . GLU A 1 92 ? -12.248 -4.583 -0.974 1.00 97.12 92 GLU A O 1
ATOM 722 N N . TYR A 1 93 ? -13.556 -4.607 0.850 1.00 97.44 93 TYR A N 1
ATOM 723 C CA . TYR A 1 93 ? -12.617 -5.392 1.656 1.00 97.44 93 TYR A CA 1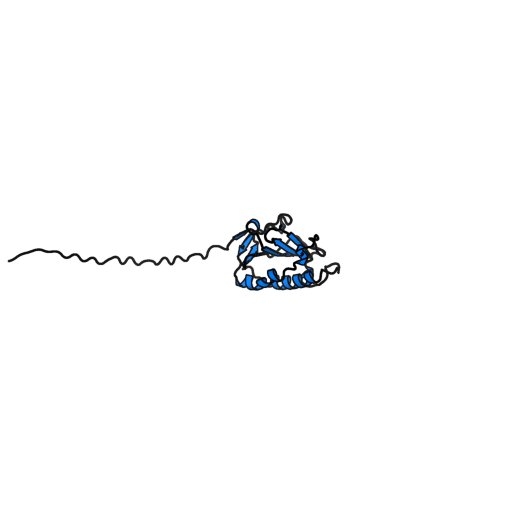
ATOM 724 C C . TYR A 1 93 ? -12.340 -6.780 1.047 1.00 97.44 93 TYR A C 1
ATOM 726 O O . TYR A 1 93 ? -11.187 -7.213 0.989 1.00 97.44 93 TYR A O 1
ATOM 734 N N . GLN A 1 94 ? -13.356 -7.459 0.504 1.00 97.25 94 GLN A N 1
ATOM 735 C CA . GLN A 1 94 ? -13.180 -8.777 -0.119 1.00 97.25 94 GLN A CA 1
ATOM 736 C C . GLN A 1 94 ? -12.162 -8.779 -1.271 1.00 97.25 94 GLN A C 1
ATOM 738 O O . GLN A 1 94 ? -11.533 -9.811 -1.514 1.00 97.25 94 GLN A O 1
ATOM 743 N N . LYS A 1 95 ? -11.956 -7.640 -1.946 1.00 97.19 95 LYS A N 1
ATOM 744 C CA . LYS A 1 95 ? -10.967 -7.488 -3.028 1.00 97.19 95 LYS A CA 1
ATOM 745 C C . LYS A 1 95 ? -9.531 -7.414 -2.508 1.00 97.19 95 LYS A C 1
ATOM 747 O O . LYS A 1 95 ? -8.608 -7.810 -3.209 1.00 97.19 95 LYS A O 1
ATOM 752 N N . VAL A 1 96 ? -9.347 -6.917 -1.283 1.00 97.00 96 VAL A N 1
ATOM 753 C CA . VAL A 1 96 ? -8.031 -6.651 -0.676 1.00 97.00 96 VAL A CA 1
ATOM 754 C C . VAL A 1 96 ? -7.651 -7.649 0.416 1.00 97.00 96 VAL A C 1
ATOM 756 O O . VAL A 1 96 ? -6.549 -7.572 0.951 1.00 97.00 96 VAL A O 1
ATOM 759 N N . LYS A 1 97 ? -8.532 -8.587 0.783 1.00 95.81 97 LYS A N 1
ATOM 760 C CA . LYS A 1 97 ? -8.338 -9.450 1.962 1.00 95.81 97 LYS A CA 1
ATOM 761 C C . LYS A 1 97 ? -7.030 -10.248 1.967 1.00 95.81 97 LYS A C 1
ATOM 763 O O . LYS A 1 97 ? -6.511 -10.530 3.041 1.00 95.81 97 LYS A O 1
ATOM 768 N N . THR A 1 98 ? -6.485 -10.584 0.793 1.00 95.88 98 THR A N 1
ATOM 769 C CA . THR A 1 98 ? -5.217 -11.328 0.688 1.00 95.88 98 THR A CA 1
ATOM 770 C C . THR A 1 98 ? -3.987 -10.432 0.798 1.00 95.88 98 THR A C 1
ATOM 772 O O . THR A 1 98 ? -2.910 -10.934 1.100 1.00 95.88 98 THR A O 1
ATOM 775 N N . VAL A 1 99 ? -4.127 -9.113 0.610 1.00 96.25 99 VAL A N 1
ATOM 776 C CA . VAL A 1 99 ? -2.999 -8.166 0.599 1.00 96.25 99 VAL A CA 1
ATOM 777 C C . VAL A 1 99 ? -2.237 -8.202 1.924 1.00 96.25 99 VAL A C 1
ATOM 779 O O . VAL A 1 99 ? -1.012 -8.186 1.923 1.00 96.25 99 VAL A O 1
ATOM 782 N N . MET A 1 100 ? -2.945 -8.307 3.053 1.00 93.31 100 MET A N 1
ATOM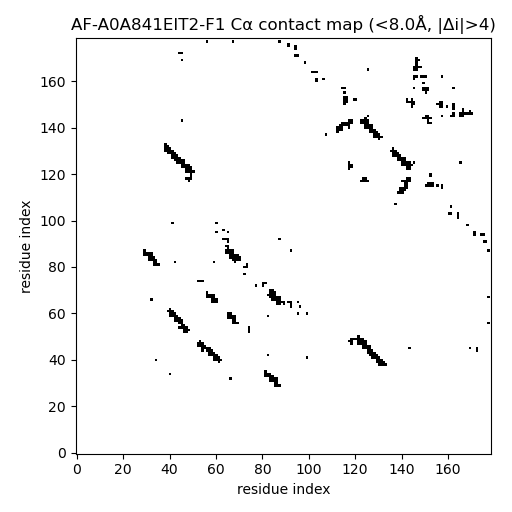 783 C CA . MET A 1 100 ? -2.316 -8.396 4.378 1.00 93.31 100 MET A CA 1
ATOM 784 C C . MET A 1 100 ? -1.508 -9.683 4.561 1.00 93.31 100 MET A C 1
ATOM 786 O O . MET A 1 100 ? -0.400 -9.632 5.082 1.00 93.31 100 MET A O 1
ATOM 790 N N . SER A 1 101 ? -2.044 -10.831 4.134 1.00 92.50 101 SER A N 1
ATOM 791 C CA . SER A 1 101 ? -1.361 -12.128 4.258 1.00 92.50 101 SER A CA 1
ATOM 792 C C . SER A 1 101 ? -0.209 -12.305 3.268 1.00 92.50 101 SER A C 1
ATOM 794 O O . SER A 1 101 ? 0.645 -13.157 3.475 1.00 92.50 101 SER A O 1
ATOM 796 N N . GLU A 1 102 ? -0.197 -11.524 2.191 1.00 94.88 102 GLU A N 1
ATOM 797 C CA . GLU A 1 102 ? 0.817 -11.573 1.130 1.00 94.88 102 GLU A CA 1
ATOM 798 C C . GLU A 1 102 ? 1.823 -10.426 1.228 1.00 94.88 102 GLU A C 1
ATOM 800 O O . GLU A 1 102 ? 2.684 -10.281 0.360 1.00 94.88 102 GLU A O 1
ATOM 805 N N . TYR A 1 103 ? 1.714 -9.604 2.273 1.00 95.06 103 TYR A N 1
ATOM 806 C CA . TYR A 1 103 ? 2.667 -8.545 2.540 1.00 95.06 103 TYR A CA 1
ATOM 807 C C . TYR A 1 103 ? 4.082 -9.140 2.683 1.00 95.06 103 TYR A C 1
ATOM 809 O O . TYR A 1 103 ? 4.282 -10.051 3.494 1.00 95.06 103 TYR A O 1
ATOM 817 N N . PRO A 1 104 ? 5.079 -8.632 1.937 1.00 94.75 104 PRO A N 1
ATOM 818 C CA . PRO A 1 104 ? 6.429 -9.176 1.969 1.00 94.75 104 PRO A CA 1
ATOM 819 C C . PRO A 1 104 ? 7.114 -8.828 3.291 1.00 94.75 104 PRO A C 1
ATOM 821 O O . PRO A 1 104 ? 7.511 -7.683 3.528 1.00 94.75 104 PRO A O 1
ATOM 824 N N . THR A 1 105 ? 7.268 -9.820 4.167 1.00 92.56 105 THR A N 1
ATOM 825 C CA . THR A 1 105 ? 7.884 -9.631 5.492 1.00 92.56 105 THR A CA 1
ATOM 826 C C . THR A 1 105 ? 9.343 -9.172 5.411 1.00 92.56 105 THR A C 1
ATOM 828 O O . THR A 1 105 ? 9.818 -8.464 6.300 1.00 92.56 105 THR A O 1
ATOM 831 N N . GLU A 1 106 ? 10.020 -9.470 4.301 1.00 92.88 106 GLU A N 1
ATOM 832 C CA . GLU A 1 106 ? 11.357 -9.000 3.951 1.00 92.88 106 GLU A CA 1
ATOM 833 C C . GLU A 1 106 ? 11.432 -7.470 3.970 1.00 92.88 106 GLU A C 1
ATOM 835 O O . GLU A 1 106 ? 12.413 -6.910 4.461 1.00 92.88 106 GLU A O 1
ATOM 840 N N . LEU A 1 107 ? 10.371 -6.778 3.537 1.00 91.62 107 LEU A N 1
ATOM 841 C CA . LEU A 1 107 ? 10.310 -5.314 3.517 1.00 91.62 107 LEU A CA 1
ATOM 842 C C . LEU A 1 107 ? 10.493 -4.715 4.920 1.00 91.62 107 LEU A C 1
ATOM 844 O O . LEU A 1 107 ? 11.136 -3.679 5.084 1.00 91.62 107 LEU A O 1
ATOM 848 N N . SER A 1 108 ? 9.970 -5.393 5.946 1.00 88.12 108 SER A N 1
ATOM 849 C CA . SER A 1 108 ? 10.081 -4.968 7.345 1.00 88.12 108 SER A CA 1
ATOM 850 C C . SER A 1 108 ? 11.496 -5.118 7.909 1.00 88.12 108 SER A C 1
ATOM 852 O O . SER A 1 108 ? 11.815 -4.443 8.891 1.00 88.12 108 SER A O 1
ATOM 854 N N . SER A 1 109 ? 12.336 -5.966 7.307 1.00 87.38 109 SER A N 1
ATOM 855 C CA . SER A 1 109 ? 13.730 -6.194 7.721 1.00 87.38 109 SER A CA 1
ATOM 856 C C . SER A 1 109 ? 14.734 -5.235 7.078 1.00 87.38 109 SER A C 1
ATOM 858 O O . SER A 1 109 ? 15.859 -5.122 7.554 1.00 87.38 109 SER A O 1
ATOM 860 N N . LEU A 1 110 ? 14.334 -4.529 6.017 1.00 88.25 110 LEU A N 1
ATOM 861 C CA . LEU A 1 110 ? 15.221 -3.630 5.293 1.00 88.25 110 LEU A CA 1
ATOM 862 C C . LEU A 1 110 ? 15.283 -2.244 5.935 1.00 88.25 110 LEU A C 1
ATOM 864 O O . LEU A 1 110 ? 14.275 -1.683 6.380 1.00 88.25 110 LEU A O 1
ATOM 868 N N . GLU A 1 111 ? 16.484 -1.671 5.906 1.00 88.38 111 GLU A N 1
ATOM 869 C CA . GLU A 1 111 ? 16.709 -0.266 6.250 1.00 88.38 111 GLU A CA 1
ATOM 870 C C . GLU A 1 111 ? 16.221 0.666 5.137 1.00 88.38 111 GLU A C 1
ATOM 872 O O . GLU A 1 111 ? 15.681 1.738 5.419 1.00 88.38 111 GLU A O 1
ATOM 877 N N . SER A 1 112 ? 16.345 0.240 3.870 1.00 90.62 112 SER A N 1
ATOM 878 C CA . SER A 1 112 ? 15.905 1.047 2.732 1.00 90.62 112 SER A CA 1
ATOM 879 C C . SER A 1 112 ? 14.400 1.300 2.769 1.00 90.62 112 SER A C 1
ATOM 881 O O . SER A 1 112 ? 13.588 0.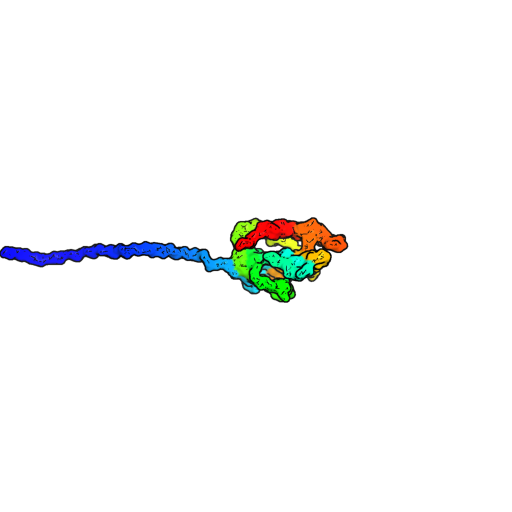376 2.876 1.00 90.62 112 SER A O 1
ATOM 883 N N . ARG A 1 113 ? 14.036 2.579 2.640 1.00 93.94 113 ARG A N 1
ATOM 884 C CA . ARG A 1 113 ? 12.647 3.056 2.562 1.00 93.94 113 ARG A CA 1
ATOM 885 C C . ARG A 1 113 ? 12.235 3.463 1.155 1.00 93.94 113 ARG A C 1
ATOM 887 O O . ARG A 1 113 ? 11.066 3.765 0.935 1.00 93.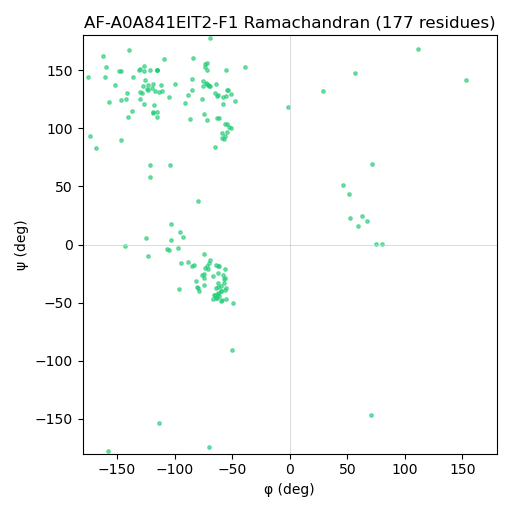94 113 ARG A O 1
ATOM 894 N N . THR A 1 114 ? 13.172 3.431 0.215 1.00 96.12 114 THR A N 1
ATOM 895 C CA . THR A 1 114 ? 12.958 3.863 -1.162 1.00 96.12 114 THR A CA 1
ATOM 896 C C . THR A 1 114 ? 13.454 2.790 -2.120 1.00 96.12 114 THR A C 1
ATOM 898 O O . THR A 1 114 ? 14.571 2.296 -1.968 1.00 96.12 114 THR A O 1
ATOM 901 N N . PHE A 1 115 ? 12.627 2.423 -3.097 1.00 97.06 115 PHE A N 1
ATOM 902 C CA . PHE A 1 115 ? 12.982 1.453 -4.134 1.00 97.06 115 PHE A CA 1
ATOM 903 C C . PHE A 1 115 ? 12.696 2.039 -5.513 1.00 97.06 115 PHE A C 1
ATOM 905 O O . PHE A 1 115 ? 11.591 2.522 -5.762 1.00 97.06 115 PHE A O 1
ATOM 912 N N . GLY A 1 116 ? 13.682 1.960 -6.404 1.00 95.75 116 GLY A N 1
ATOM 913 C CA . GLY A 1 116 ? 13.623 2.572 -7.728 1.00 95.75 116 GLY A CA 1
ATOM 914 C C . GLY A 1 116 ? 13.713 4.099 -7.686 1.00 95.75 116 GLY A C 1
ATOM 915 O O . GLY A 1 116 ? 14.361 4.662 -6.799 1.00 95.75 116 GLY A O 1
ATOM 916 N N . CYS A 1 117 ? 13.025 4.765 -8.616 1.00 94.69 117 CYS A N 1
ATOM 917 C CA . CYS A 1 117 ? 13.021 6.215 -8.791 1.00 94.69 117 CYS A CA 1
ATOM 918 C C . CYS A 1 117 ? 11.591 6.803 -8.659 1.00 94.69 117 CYS A C 1
ATOM 920 O O . CYS A 1 117 ? 11.025 7.276 -9.646 1.00 94.69 117 CYS A O 1
ATOM 922 N N . PRO A 1 118 ? 10.968 6.790 -7.457 1.00 94.75 118 PRO A N 1
ATOM 923 C CA . PRO A 1 118 ? 9.646 7.387 -7.240 1.00 94.75 118 PRO A CA 1
ATOM 924 C C . PRO A 1 118 ? 9.529 8.803 -7.818 1.00 94.75 118 PRO A C 1
ATOM 926 O O . PRO A 1 118 ? 10.294 9.692 -7.446 1.00 94.75 118 PRO A O 1
ATOM 929 N N . GLY A 1 119 ? 8.556 9.020 -8.704 1.00 91.19 119 GLY A N 1
ATOM 930 C CA . GLY A 1 119 ? 8.309 10.316 -9.346 1.00 91.19 119 GLY A CA 1
ATOM 931 C C . GLY A 1 119 ? 9.220 10.670 -10.527 1.00 91.19 119 GLY A C 1
ATOM 932 O O . GLY A 1 119 ? 9.064 11.742 -11.109 1.00 91.19 119 GLY A O 1
ATOM 933 N N . CYS A 1 120 ? 10.161 9.808 -10.910 1.00 92.00 120 CYS A N 1
ATOM 934 C CA . CYS A 1 120 ? 11.011 10.048 -12.073 1.00 92.00 120 CYS A CA 1
ATOM 935 C C . CYS A 1 120 ? 10.224 9.900 -13.384 1.00 92.00 120 CYS A C 1
ATOM 937 O O . CYS A 1 120 ? 9.258 9.145 -13.457 1.00 92.00 120 CYS A O 1
ATOM 939 N N . ALA A 1 121 ? 10.636 10.637 -14.424 1.00 88.00 121 ALA A N 1
ATOM 940 C CA . ALA A 1 121 ? 9.953 10.689 -15.725 1.00 88.00 121 ALA A CA 1
ATOM 941 C C . ALA A 1 121 ? 8.442 10.998 -15.621 1.00 88.00 121 ALA A C 1
ATOM 943 O O . ALA A 1 121 ? 7.623 10.360 -16.279 1.00 88.00 121 ALA A O 1
ATOM 944 N N . ASP A 1 122 ? 8.086 11.961 -14.762 1.00 84.06 122 ASP A N 1
ATOM 945 C CA . ASP A 1 122 ? 6.705 12.350 -14.432 1.00 84.06 122 ASP A CA 1
ATOM 946 C C . ASP A 1 122 ? 5.838 11.219 -13.845 1.00 84.06 122 ASP A C 1
ATOM 948 O O . ASP A 1 122 ? 4.609 11.332 -13.783 1.00 84.06 122 ASP A O 1
ATOM 952 N N . GLY A 1 123 ? 6.480 10.138 -13.395 1.00 88.38 123 GLY A N 1
ATOM 953 C CA . GLY A 1 123 ? 5.839 8.980 -12.796 1.00 88.38 123 GLY A CA 1
ATOM 954 C C . GLY A 1 123 ? 5.247 9.254 -11.417 1.00 88.38 123 GLY A C 1
ATOM 955 O O . GLY A 1 123 ? 5.193 10.377 -10.900 1.00 88.38 123 GLY A O 1
ATOM 956 N N . GLY A 1 124 ? 4.760 8.189 -10.807 1.00 93.94 124 GLY A N 1
ATOM 957 C CA . GLY A 1 124 ? 4.233 8.184 -9.459 1.00 93.94 124 GLY A CA 1
ATOM 958 C C . GLY A 1 124 ? 5.078 7.365 -8.498 1.00 93.94 124 GLY A C 1
ATOM 959 O O . GLY A 1 124 ? 6.286 7.174 -8.648 1.00 93.94 124 GLY A O 1
ATOM 960 N N . MET A 1 125 ? 4.399 6.884 -7.469 1.00 95.50 125 MET A N 1
ATOM 961 C CA . MET A 1 125 ? 4.913 5.900 -6.542 1.00 95.50 125 MET A CA 1
ATOM 962 C C . MET A 1 125 ? 3.796 5.012 -6.012 1.00 95.50 125 MET A C 1
ATOM 964 O O . MET A 1 125 ? 2.662 5.452 -5.803 1.00 95.50 125 MET A O 1
ATOM 968 N N . LEU A 1 126 ? 4.148 3.774 -5.706 1.00 97.12 126 LEU A N 1
ATOM 969 C CA . LEU A 1 126 ? 3.485 3.004 -4.674 1.00 97.12 126 LEU A CA 1
ATOM 970 C C . LEU A 1 126 ? 3.932 3.541 -3.304 1.00 97.12 126 LEU A C 1
ATOM 972 O O . LEU A 1 126 ? 5.087 3.391 -2.901 1.00 97.12 126 LEU A O 1
ATOM 976 N N . PHE A 1 127 ? 3.001 4.153 -2.576 1.00 97.06 127 PHE A N 1
ATOM 977 C CA . PHE A 1 127 ? 3.175 4.459 -1.160 1.00 97.06 127 PHE A CA 1
ATOM 978 C C . PHE A 1 127 ? 2.698 3.272 -0.324 1.00 97.06 127 PHE A C 1
ATOM 980 O O . PHE A 1 127 ? 1.572 2.807 -0.505 1.00 97.06 127 PHE A O 1
ATOM 987 N N . LEU A 1 128 ? 3.534 2.811 0.607 1.00 97.00 128 LEU A N 1
ATOM 988 C CA . LEU A 1 128 ? 3.185 1.807 1.610 1.00 97.00 128 LEU A CA 1
ATOM 989 C C . LEU A 1 128 ? 3.492 2.336 3.003 1.00 97.00 128 LEU A C 1
ATOM 991 O O . LEU A 1 128 ? 4.539 2.941 3.221 1.00 97.00 128 LEU A O 1
ATOM 995 N N . GLN A 1 129 ? 2.636 2.031 3.970 1.00 96.38 129 GLN A N 1
ATOM 996 C CA . GLN A 1 129 ? 2.935 2.243 5.381 1.00 96.38 129 GLN A CA 1
ATOM 997 C C . GLN A 1 129 ? 2.375 1.085 6.210 1.00 96.38 129 GLN A C 1
ATOM 999 O O . GLN A 1 129 ? 1.224 0.695 6.058 1.00 96.38 129 GLN A O 1
ATOM 1004 N N . ARG A 1 130 ? 3.195 0.509 7.087 1.00 95.88 130 ARG A N 1
ATOM 1005 C CA . ARG A 1 130 ? 2.847 -0.635 7.934 1.00 95.88 130 ARG A CA 1
ATOM 1006 C C . ARG A 1 130 ? 3.081 -0.273 9.392 1.00 95.88 130 ARG A C 1
ATOM 1008 O O . ARG A 1 130 ? 4.146 0.224 9.765 1.00 95.88 130 ARG A O 1
ATOM 1015 N N . LYS A 1 131 ? 2.104 -0.613 10.222 1.00 95.94 131 LYS A N 1
ATOM 1016 C CA . LYS A 1 131 ? 2.257 -0.736 11.668 1.00 95.94 131 LYS A CA 1
ATOM 1017 C C . LYS A 1 131 ? 1.991 -2.187 12.033 1.00 95.94 131 LYS A C 1
ATOM 1019 O O . LYS A 1 131 ? 1.000 -2.759 11.589 1.00 95.94 131 LYS A O 1
ATOM 1024 N N . GLU A 1 132 ? 2.881 -2.758 12.829 1.00 94.94 132 GLU A N 1
ATOM 1025 C CA . GLU A 1 132 ? 2.687 -4.057 13.469 1.00 94.94 132 GLU A CA 1
ATOM 1026 C C . GLU A 1 132 ? 2.638 -3.845 14.982 1.00 94.94 132 GLU A C 1
ATOM 1028 O O . GLU A 1 132 ? 3.287 -2.929 15.512 1.00 94.94 132 GLU A O 1
ATOM 1033 N N . LYS A 1 133 ? 1.901 -4.708 15.685 1.00 95.25 133 LYS A N 1
ATOM 1034 C CA . LYS A 1 133 ? 1.743 -4.607 17.137 1.00 95.25 133 LYS A CA 1
ATOM 1035 C C . LYS A 1 133 ? 3.106 -4.590 17.833 1.00 95.25 133 LYS A C 1
ATOM 1037 O O . LYS A 1 133 ? 3.954 -5.445 17.594 1.00 95.25 133 LYS A O 1
ATOM 1042 N N . GLY A 1 134 ? 3.319 -3.588 18.686 1.00 94.19 134 GLY A N 1
ATOM 1043 C CA . GLY A 1 134 ? 4.573 -3.398 19.423 1.00 94.19 134 GLY A CA 1
ATOM 1044 C C . GLY A 1 134 ? 5.758 -2.858 18.607 1.00 94.19 134 GLY A C 1
ATOM 1045 O O . GLY A 1 134 ? 6.826 -2.667 19.181 1.00 94.19 134 GLY A O 1
ATOM 1046 N N . LYS A 1 135 ? 5.607 -2.573 17.304 1.00 94.06 135 LYS A N 1
ATOM 1047 C CA . LYS A 1 135 ? 6.673 -2.000 16.458 1.00 94.06 135 LYS A CA 1
ATOM 1048 C C . LYS A 1 135 ? 6.384 -0.552 16.083 1.00 94.06 135 LYS A C 1
ATOM 1050 O O . LYS A 1 135 ? 5.244 -0.106 16.143 1.00 94.06 135 LYS A O 1
ATOM 1055 N N . THR A 1 136 ? 7.396 0.216 15.694 1.00 93.19 136 THR A N 1
ATOM 1056 C CA . THR A 1 136 ? 7.198 1.570 15.151 1.00 93.19 136 THR A CA 1
ATOM 1057 C C . THR A 1 136 ? 6.590 1.519 13.748 1.00 93.19 136 THR A C 1
ATOM 1059 O O . THR A 1 136 ? 6.696 0.510 13.049 1.00 93.19 136 THR A O 1
ATOM 1062 N N . VAL A 1 137 ? 5.914 2.599 13.343 1.00 94.19 137 VAL A N 1
ATOM 1063 C CA . VAL A 1 137 ? 5.387 2.728 11.977 1.00 94.19 137 VAL A CA 1
ATOM 1064 C C . VAL A 1 137 ? 6.558 2.755 10.997 1.00 94.19 137 VAL A C 1
ATOM 1066 O O . VAL A 1 137 ? 7.578 3.403 11.238 1.00 94.19 137 VAL A O 1
ATOM 1069 N N . LYS A 1 138 ? 6.413 2.046 9.882 1.00 94.50 138 LYS A N 1
ATOM 1070 C CA . LYS A 1 138 ? 7.374 2.019 8.785 1.00 94.50 138 LYS A CA 1
ATOM 1071 C C . LYS A 1 138 ? 6.666 2.436 7.497 1.00 94.50 138 LYS A C 1
ATOM 1073 O O . LYS A 1 138 ? 5.594 1.917 7.215 1.00 94.50 138 LYS A O 1
ATOM 1078 N N . SER A 1 139 ? 7.274 3.334 6.725 1.00 95.25 139 SER A N 1
ATOM 1079 C CA . SER A 1 139 ? 6.763 3.771 5.419 1.00 95.25 139 SER A CA 1
ATOM 1080 C C . SER A 1 139 ? 7.783 3.489 4.319 1.00 95.25 139 SER A C 1
ATOM 1082 O O . SER A 1 139 ? 8.989 3.518 4.585 1.00 95.25 139 SER A O 1
ATOM 1084 N N . TRP A 1 140 ? 7.302 3.243 3.102 1.00 96.81 140 TRP A N 1
ATOM 1085 C CA . TRP A 1 140 ? 8.113 3.030 1.909 1.00 96.81 140 TRP A CA 1
ATOM 1086 C C . TRP A 1 140 ? 7.550 3.797 0.714 1.00 96.81 140 TRP A C 1
ATOM 1088 O O . TRP A 1 140 ? 6.333 3.906 0.545 1.00 96.81 140 TRP A O 1
ATOM 1098 N N . ARG A 1 141 ? 8.459 4.305 -0.119 1.00 96.31 141 ARG A N 1
ATOM 1099 C CA . ARG A 1 141 ? 8.173 4.932 -1.411 1.00 96.31 141 ARG A CA 1
ATOM 1100 C C . ARG A 1 141 ? 8.799 4.072 -2.497 1.00 96.31 141 ARG A C 1
ATOM 1102 O O . ARG A 1 141 ? 10.015 3.913 -2.546 1.00 96.31 141 ARG A O 1
ATOM 1109 N N . ILE A 1 142 ? 7.971 3.471 -3.330 1.00 97.38 142 ILE A N 1
ATOM 1110 C CA . ILE A 1 142 ? 8.417 2.537 -4.359 1.00 97.38 142 ILE A CA 1
ATOM 1111 C C . ILE A 1 142 ? 7.995 3.104 -5.704 1.00 97.38 142 ILE A C 1
ATOM 1113 O O . ILE A 1 142 ? 6.874 3.578 -5.838 1.00 97.38 142 ILE A O 1
ATOM 1117 N N . ASP A 1 143 ? 8.888 3.089 -6.679 1.00 97.31 143 ASP A N 1
ATOM 1118 C CA . ASP A 1 143 ? 8.603 3.524 -8.043 1.00 97.31 143 ASP A CA 1
ATOM 1119 C C . ASP A 1 143 ? 7.378 2.780 -8.613 1.00 97.31 143 ASP A C 1
ATOM 1121 O O . ASP A 1 143 ? 7.223 1.570 -8.436 1.00 97.31 143 ASP A O 1
ATOM 1125 N N . ASP A 1 144 ? 6.452 3.523 -9.221 1.00 96.12 144 ASP A N 1
ATOM 1126 C CA . ASP A 1 144 ? 5.152 3.007 -9.667 1.00 96.12 144 ASP A CA 1
ATOM 1127 C C . ASP A 1 144 ? 5.250 2.043 -10.854 1.00 96.12 144 ASP A C 1
ATOM 1129 O O . ASP A 1 144 ? 4.306 1.288 -11.106 1.00 96.12 144 ASP A O 1
ATOM 1133 N N . SER A 1 145 ? 6.401 1.970 -11.530 1.00 96.69 145 SER A N 1
ATOM 1134 C CA . SER A 1 145 ? 6.670 0.905 -12.498 1.00 96.69 145 SER A CA 1
ATOM 1135 C C . SER A 1 145 ? 6.536 -0.488 -11.896 1.00 96.69 145 SER A C 1
ATOM 1137 O O . SER A 1 145 ? 6.235 -1.439 -12.620 1.00 96.69 145 SER A O 1
ATOM 1139 N N . ILE A 1 146 ? 6.630 -0.614 -10.569 1.00 97.50 146 ILE A N 1
ATOM 1140 C CA . ILE A 1 146 ? 6.426 -1.881 -9.879 1.00 97.50 146 ILE A CA 1
ATOM 1141 C C . ILE A 1 146 ? 5.028 -2.475 -10.057 1.00 97.50 146 ILE A C 1
ATOM 1143 O O . ILE A 1 146 ? 4.833 -3.668 -9.839 1.00 97.50 146 ILE A O 1
ATOM 1147 N N . PHE A 1 147 ? 4.042 -1.677 -10.471 1.00 96.81 147 PHE A N 1
ATOM 1148 C CA . PHE A 1 147 ? 2.711 -2.185 -10.784 1.00 96.81 147 PHE A CA 1
ATOM 1149 C C . PHE A 1 147 ? 2.667 -2.997 -12.084 1.00 96.81 147 PHE A C 1
ATOM 1151 O O . PHE A 1 147 ? 1.714 -3.746 -12.290 1.00 96.81 147 PHE A O 1
ATOM 1158 N N . TYR A 1 148 ? 3.663 -2.859 -12.966 1.00 95.88 148 TYR A N 1
ATOM 1159 C CA . TYR A 1 148 ? 3.633 -3.453 -14.308 1.00 95.88 148 TYR A CA 1
ATOM 1160 C C . TYR A 1 148 ? 4.990 -3.972 -14.823 1.00 95.88 148 TYR A C 1
ATOM 1162 O O . TYR A 1 148 ? 5.048 -4.506 -15.930 1.00 95.88 148 TYR A O 1
ATOM 1170 N N . ARG A 1 149 ? 6.082 -3.838 -14.059 1.00 96.00 149 ARG A N 1
ATOM 1171 C CA . ARG A 1 149 ? 7.441 -4.287 -14.420 1.00 96.00 149 ARG A CA 1
ATOM 1172 C C . ARG A 1 149 ? 8.167 -4.911 -13.229 1.00 96.00 149 ARG A C 1
ATOM 1174 O O . ARG A 1 149 ? 7.735 -4.811 -12.082 1.00 96.00 149 ARG A O 1
ATOM 1181 N N . GLU A 1 150 ? 9.284 -5.573 -13.519 1.00 97.44 150 GLU A N 1
ATOM 1182 C CA . GLU A 1 150 ? 10.236 -6.079 -12.516 1.00 97.44 150 GLU A CA 1
ATOM 1183 C C . GLU A 1 150 ? 11.431 -5.137 -12.299 1.00 97.44 150 GLU A C 1
ATOM 1185 O O . GLU A 1 150 ? 12.263 -5.384 -11.430 1.00 97.44 150 GLU A O 1
ATOM 1190 N N . THR A 1 151 ? 11.506 -4.047 -13.062 1.00 96.88 151 THR A N 1
ATOM 1191 C CA . THR A 1 151 ? 12.553 -3.026 -12.986 1.00 96.88 151 THR A CA 1
ATOM 1192 C C . THR A 1 151 ? 11.939 -1.642 -12.823 1.00 96.88 151 THR A C 1
ATOM 1194 O O . THR A 1 151 ? 10.826 -1.416 -13.303 1.00 96.88 151 THR A O 1
ATOM 1197 N N . ASP A 1 152 ? 12.689 -0.720 -12.225 1.00 94.81 152 ASP A N 1
ATOM 1198 C CA . ASP A 1 152 ? 12.342 0.696 -12.160 1.00 94.81 152 ASP A CA 1
ATOM 1199 C C . ASP A 1 152 ? 12.420 1.385 -13.538 1.00 94.81 152 ASP A C 1
ATOM 1201 O O . ASP A 1 152 ? 12.802 0.780 -14.552 1.00 94.81 152 ASP A O 1
ATOM 1205 N N . VAL A 1 153 ? 12.074 2.675 -13.590 1.00 93.06 153 VAL A N 1
ATOM 1206 C CA . VAL A 1 153 ? 12.135 3.475 -14.828 1.00 93.06 153 VAL A CA 1
ATOM 1207 C C . VAL A 1 153 ? 13.558 3.648 -15.388 1.00 93.06 153 VAL A C 1
ATOM 1209 O O . VAL A 1 153 ? 13.728 3.933 -16.573 1.00 93.06 153 VAL A O 1
ATOM 1212 N N . MET A 1 154 ? 14.586 3.413 -14.569 1.00 92.75 154 MET A N 1
ATOM 1213 C CA . MET A 1 154 ? 16.005 3.446 -14.935 1.00 92.75 154 MET A CA 1
ATOM 1214 C C . MET A 1 154 ? 16.556 2.049 -15.283 1.00 92.75 154 MET A C 1
ATOM 1216 O O . MET A 1 154 ? 17.767 1.886 -15.454 1.00 92.75 154 MET A O 1
ATOM 1220 N N . ASN A 1 155 ? 15.679 1.047 -15.426 1.00 94.69 155 ASN A N 1
ATOM 1221 C CA . ASN A 1 155 ? 15.988 -0.363 -15.683 1.00 94.69 155 ASN A CA 1
ATOM 1222 C C . ASN A 1 155 ? 16.794 -1.062 -14.570 1.00 94.69 155 ASN A C 1
ATOM 1224 O O . ASN A 1 155 ? 17.472 -2.057 -14.831 1.00 94.69 155 ASN A O 1
ATOM 1228 N N . GLN A 1 156 ? 16.718 -0.582 -13.327 1.00 95.25 156 GLN A N 1
ATOM 1229 C CA . GLN A 1 156 ? 17.263 -1.285 -12.164 1.00 95.25 156 GLN A CA 1
ATOM 1230 C C . GLN A 1 156 ? 16.246 -2.301 -11.633 1.00 95.25 156 GLN A C 1
ATOM 1232 O O . GLN A 1 156 ? 15.075 -1.959 -11.476 1.00 95.25 156 GLN A O 1
ATOM 1237 N N . PRO A 1 157 ? 16.641 -3.550 -11.338 1.00 97.12 157 PRO A N 1
ATOM 1238 C CA . PRO A 1 157 ? 15.705 -4.565 -10.870 1.00 97.12 157 PRO A CA 1
ATOM 1239 C C . PRO A 1 157 ? 15.191 -4.261 -9.461 1.00 97.12 157 PRO A C 1
ATOM 1241 O O . PRO A 1 157 ? 15.962 -3.954 -8.549 1.00 97.12 157 PRO A O 1
ATOM 1244 N N . PHE A 1 158 ? 13.887 -4.435 -9.255 1.00 97.25 158 PHE A N 1
ATOM 1245 C CA . PHE A 1 158 ? 13.333 -4.547 -7.912 1.00 97.25 158 PHE A CA 1
ATOM 1246 C C . PHE A 1 158 ? 13.683 -5.914 -7.310 1.00 97.25 158 PHE A C 1
ATOM 1248 O O . PHE A 1 158 ? 13.850 -6.899 -8.037 1.00 97.25 158 PHE A O 1
ATOM 1255 N N . PRO A 1 159 ? 13.718 -6.036 -5.972 1.00 95.94 159 PRO A N 1
ATOM 1256 C CA . PRO A 1 159 ? 13.680 -7.346 -5.340 1.00 95.94 159 PRO A CA 1
ATOM 1257 C C . PRO A 1 159 ? 12.475 -8.151 -5.847 1.00 95.94 159 PRO A C 1
ATOM 1259 O O . PRO A 1 159 ? 11.354 -7.645 -5.872 1.00 95.94 159 PRO A O 1
ATOM 1262 N N . LYS A 1 160 ? 12.682 -9.421 -6.215 1.00 96.12 160 LYS A N 1
ATOM 1263 C CA . LYS A 1 160 ? 11.641 -10.257 -6.843 1.00 96.12 160 LYS A CA 1
ATOM 1264 C C . LYS A 1 160 ? 10.360 -10.375 -6.009 1.00 96.12 160 LYS A C 1
ATOM 1266 O O . LYS A 1 160 ? 9.263 -10.352 -6.553 1.00 96.12 160 LYS A O 1
ATOM 1271 N N . TYR A 1 161 ? 10.479 -10.491 -4.685 1.00 95.69 161 TYR A N 1
ATOM 1272 C CA . TYR A 1 161 ? 9.305 -10.530 -3.804 1.00 95.69 161 TYR A CA 1
ATOM 1273 C C . TYR A 1 161 ? 8.490 -9.228 -3.892 1.00 95.69 161 TYR A C 1
ATOM 1275 O O . TYR A 1 161 ? 7.265 -9.244 -3.780 1.00 95.69 161 TYR A O 1
ATOM 1283 N N . LEU A 1 162 ? 9.170 -8.098 -4.115 1.00 96.56 162 LEU A N 1
ATOM 1284 C CA . LEU A 1 162 ? 8.572 -6.774 -4.135 1.00 96.56 162 LEU A CA 1
ATOM 1285 C C . LEU A 1 162 ? 7.855 -6.514 -5.457 1.00 96.56 162 LEU A C 1
ATOM 1287 O O . LEU A 1 162 ? 6.756 -5.968 -5.433 1.00 96.56 162 LEU A O 1
ATOM 1291 N N . SER A 1 163 ? 8.423 -6.948 -6.588 1.00 96.94 163 SER A N 1
ATOM 1292 C CA . SER A 1 163 ? 7.753 -6.849 -7.891 1.00 96.94 163 SER A CA 1
ATOM 1293 C C . SER A 1 163 ? 6.494 -7.716 -7.952 1.00 96.94 163 SER A C 1
ATOM 1295 O O . SER A 1 163 ? 5.444 -7.233 -8.370 1.00 96.94 163 SER A O 1
ATOM 1297 N N . VAL A 1 164 ? 6.551 -8.954 -7.446 1.00 96.69 164 VAL A N 1
ATOM 1298 C CA . VAL A 1 164 ? 5.378 -9.843 -7.360 1.00 96.69 164 VAL A CA 1
ATOM 1299 C C . VAL A 1 164 ? 4.268 -9.212 -6.514 1.00 96.69 164 VAL A C 1
ATOM 1301 O O . VAL A 1 164 ? 3.110 -9.170 -6.936 1.00 96.69 164 VAL A O 1
ATOM 1304 N N . PHE A 1 165 ? 4.615 -8.686 -5.335 1.00 97.56 165 PHE A N 1
ATOM 1305 C CA . PHE A 1 165 ? 3.652 -8.009 -4.470 1.00 97.56 165 PHE A CA 1
ATOM 1306 C C . PHE A 1 165 ? 3.093 -6.733 -5.116 1.00 97.56 165 PHE A C 1
ATOM 1308 O O . PHE A 1 165 ? 1.880 -6.531 -5.120 1.00 97.56 165 PHE A O 1
ATOM 1315 N N . GLY A 1 166 ? 3.955 -5.894 -5.696 1.00 97.75 166 GLY A N 1
ATOM 1316 C CA . GLY A 1 166 ? 3.579 -4.628 -6.324 1.00 97.75 166 GLY A CA 1
ATOM 1317 C C . GLY A 1 166 ? 2.595 -4.808 -7.477 1.00 97.75 166 GLY A C 1
ATOM 1318 O O . GLY A 1 166 ? 1.541 -4.176 -7.477 1.00 97.75 166 GLY A O 1
ATOM 1319 N N . GLN A 1 167 ? 2.860 -5.729 -8.406 1.00 97.62 167 GLN A N 1
ATOM 1320 C CA . GLN A 1 167 ? 1.967 -6.001 -9.543 1.00 97.62 167 GLN A CA 1
ATOM 1321 C C . GLN A 1 167 ? 0.589 -6.499 -9.087 1.00 97.62 167 GLN A C 1
ATOM 1323 O O . GLN A 1 167 ? -0.457 -6.052 -9.578 1.00 97.62 167 GLN A O 1
ATOM 1328 N N . LYS A 1 168 ? 0.568 -7.384 -8.082 1.00 96.69 168 LYS A N 1
ATOM 1329 C CA . LYS A 1 168 ? -0.683 -7.841 -7.475 1.00 96.69 168 LYS A CA 1
ATOM 1330 C C . LYS A 1 168 ? -1.437 -6.688 -6.815 1.00 96.69 168 LYS A C 1
ATOM 1332 O O . LYS A 1 168 ? -2.643 -6.541 -7.025 1.00 96.69 168 LYS A O 1
ATOM 1337 N N . LEU A 1 169 ? -0.735 -5.854 -6.053 1.00 96.81 169 LEU A N 1
ATOM 1338 C CA . LEU A 1 169 ? -1.325 -4.710 -5.374 1.00 96.81 169 LEU A CA 1
ATOM 1339 C C . LEU A 1 169 ? -1.881 -3.679 -6.361 1.00 96.81 169 LEU A C 1
ATOM 1341 O O . LEU A 1 169 ? -2.955 -3.145 -6.111 1.00 96.81 169 LEU A O 1
ATOM 1345 N N . GLY A 1 170 ? -1.224 -3.447 -7.501 1.00 95.56 170 GLY A N 1
ATOM 1346 C CA . GLY A 1 170 ? -1.734 -2.579 -8.571 1.00 95.56 170 GLY A CA 1
ATOM 1347 C C . GLY A 1 170 ? -3.050 -3.088 -9.168 1.00 95.56 170 GLY A C 1
ATOM 1348 O O . GLY A 1 170 ? -4.009 -2.327 -9.335 1.00 95.56 170 GLY A O 1
ATOM 1349 N N . THR A 1 171 ? -3.140 -4.400 -9.402 1.00 95.44 171 THR A N 1
ATOM 1350 C CA . THR A 1 171 ? -4.380 -5.054 -9.856 1.00 95.44 171 THR A CA 1
ATOM 1351 C C . THR A 1 171 ? -5.504 -4.885 -8.832 1.00 95.44 171 THR A C 1
ATOM 1353 O O . THR A 1 171 ? -6.632 -4.535 -9.177 1.00 95.44 171 THR A O 1
ATOM 1356 N N . VAL A 1 172 ? -5.198 -5.082 -7.549 1.00 95.19 172 VAL A N 1
ATOM 1357 C CA . VAL A 1 172 ? -6.174 -4.905 -6.469 1.00 95.19 172 VAL A CA 1
ATOM 1358 C C . VAL A 1 172 ? -6.590 -3.438 -6.334 1.00 95.19 172 VAL A C 1
ATOM 1360 O O . VAL A 1 172 ? -7.786 -3.157 -6.287 1.00 95.19 172 VAL A O 1
ATOM 1363 N N . TYR A 1 173 ? -5.640 -2.501 -6.324 1.00 95.00 173 TYR A N 1
ATOM 1364 C CA . TYR A 1 173 ? -5.881 -1.065 -6.161 1.00 95.00 173 TYR A CA 1
ATOM 1365 C C . TYR A 1 173 ? -6.868 -0.530 -7.203 1.00 95.00 173 TYR A C 1
ATOM 1367 O O . TYR A 1 173 ? -7.837 0.142 -6.855 1.00 95.00 173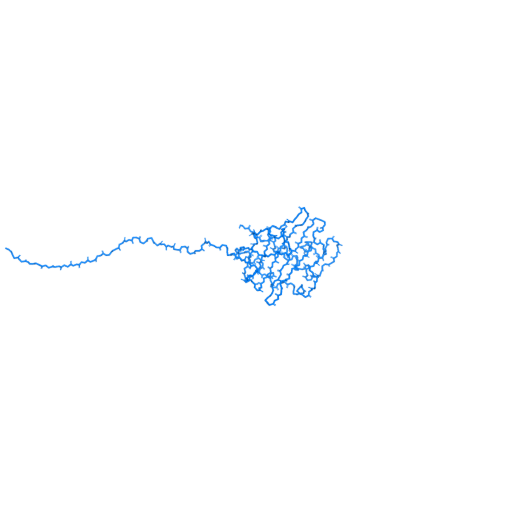 TYR A O 1
ATOM 1375 N N . THR A 1 174 ? -6.671 -0.891 -8.473 1.00 93.56 174 THR A N 1
ATOM 1376 C CA . THR A 1 174 ? -7.540 -0.462 -9.583 1.00 93.56 174 THR A CA 1
ATOM 1377 C C . THR A 1 174 ? -8.937 -1.094 -9.554 1.00 93.56 174 THR A C 1
ATOM 1379 O O . THR A 1 174 ? -9.856 -0.588 -10.199 1.00 93.56 174 THR A O 1
ATOM 1382 N N . SER A 1 175 ? -9.134 -2.168 -8.784 1.00 94.88 175 SER A N 1
ATOM 1383 C CA . SER A 1 175 ? -10.435 -2.828 -8.627 1.00 94.88 175 SER A CA 1
ATOM 1384 C C . SER A 1 175 ? -11.334 -2.190 -7.556 1.00 94.88 175 SER A C 1
ATOM 1386 O O . SER A 1 175 ? -12.550 -2.434 -7.554 1.00 94.88 175 SER A O 1
ATOM 1388 N N . ILE A 1 176 ? -10.761 -1.390 -6.646 1.00 95.00 176 ILE A N 1
ATOM 1389 C CA . ILE A 1 176 ? -11.482 -0.750 -5.538 1.00 95.00 176 ILE A CA 1
ATOM 1390 C C . ILE A 1 176 ? -12.305 0.426 -6.070 1.00 95.00 176 ILE A C 1
ATOM 1392 O O . ILE A 1 176 ? -11.836 1.215 -6.888 1.00 95.00 176 ILE A O 1
ATOM 1396 N N . LYS A 1 177 ? -13.548 0.556 -5.601 1.00 89.12 177 LYS A N 1
ATOM 1397 C CA . LYS A 1 177 ? -14.450 1.650 -5.974 1.00 89.12 177 LYS A CA 1
ATOM 1398 C C . LYS A 1 177 ? -14.823 2.461 -4.741 1.00 89.12 177 LYS A C 1
ATOM 1400 O O . LYS A 1 177 ? -15.531 1.969 -3.868 1.00 89.12 177 LYS A O 1
ATOM 1405 N N . VAL A 1 178 ? -14.390 3.717 -4.710 1.00 80.06 178 VAL A N 1
ATOM 1406 C CA . VAL A 1 178 ? -14.884 4.716 -3.757 1.00 80.06 178 VAL A CA 1
ATOM 1407 C C . VAL A 1 178 ? -16.134 5.328 -4.386 1.00 80.06 178 VAL A C 1
ATOM 1409 O O . VAL A 1 178 ? -16.036 5.991 -5.417 1.00 80.06 178 VAL A O 1
ATOM 1412 N N . LYS A 1 179 ? -17.311 4.996 -3.853 1.00 58.50 179 LYS A N 1
ATOM 1413 C CA . LYS A 1 179 ? -18.589 5.608 -4.240 1.00 58.50 179 LYS A CA 1
ATOM 1414 C C . LYS A 1 179 ? -19.004 6.628 -3.198 1.00 58.50 179 LYS A C 1
ATOM 1416 O O . LYS A 1 179 ? -18.802 6.318 -2.003 1.00 58.50 179 LYS A O 1
#

Mean predicted aligned error: 9.89 Å

Radius of gyration: 27.92 Å; Cα contacts (8 Å, |Δi|>4): 294; chains: 1; bounding box: 110×31×61 Å

pLDDT: mean 85.81, std 17.79, range [36.62, 98.19]

Secondary structure (DSSP, 8-state):
--------------------------S----EEEGGG-SSEEEEEEEE-TTS-EES--EEEETTEEEEE----TTT-SSS---EEEEPPHHHHHHHTTTTTT--HHHHH-S--EES-TTGGG-EEEEEEEE-TTS--EEEEEEGGGGT-SB-TTSPBPPHHHHHHHHHHHHHHHH----

Nearest PDB structures (foldseek):
  6isb-assembly1_B  TM=2.994E-01  e=1.487E+00  Homo sapiens
  6y2s-assembly1_A  TM=3.345E-01  e=1.772E+00  Escherichia coli K-12
  2iep-assembly1_A  TM=4.023E-01  e=9.093E+00  Rattus norvegicus
  1qz0-assembly1_A  TM=1.708E-01  e=1.878E+00  Yersinia pestis

Sequence (179 aa):
MKRLILSSVFLITLGVLACSRNEVEVLNSSQKVSAETLEDYLVFSHVGLGWGCRASAIYMINDGKLYADTSNIFCKDQEQYQFSGFKLPDSEYQKVKTVMSEYPTELSSLESRTFGCPGCADGGMLFLQRKEKGKTVKSWRIDDSIFYRETDVMNQPFPKYLSVFGQKLGTVYTSIKVK

Foldseek 3Di:
DDDDDDDDDDDDDDDPPPPPPPVPPDPDDLPKDWCVVDQWKKKKFWWFCQVATDTPWIWMDDDLWIWTADPVCCRVDVPPDIGITGTDDSVLSVLCVCLVVLPPVVVVVDPDQEEADACPPSFHWIWMWIGHHPDDIHIHTYTLCLLPDQAHPVRHGDDPSSSVSSVSVNVSNVVGDDD

Solvent-accessible surface area (backbone atoms only — not comparable to full-atom values): 10678 Å² total; per-residue (Å²): 135,83,89,80,89,84,90,82,90,77,92,82,78,88,80,76,77,72,75,73,75,73,76,76,79,74,94,80,69,68,52,68,51,48,55,88,84,51,56,50,37,42,35,43,30,61,34,39,36,41,101,48,69,45,59,92,52,40,35,36,40,41,94,94,40,29,27,42,47,75,71,75,44,52,76,78,37,69,89,77,55,71,60,39,26,31,50,52,61,67,79,53,24,69,66,47,63,60,54,73,80,57,53,63,68,68,62,77,73,49,86,72,43,67,42,71,52,56,34,50,93,58,30,21,19,35,40,39,36,39,32,43,73,98,54,73,77,46,61,36,43,28,21,41,43,26,41,83,37,57,31,25,91,86,70,48,72,50,60,68,70,53,21,58,43,32,29,52,47,42,58,43,58,73,70,56,78,92,128

Organism: NCBI:txid502909